Protein AF-A0A3C0N335-F1 (afdb_monomer)

Structure (mmCIF, N/CA/C/O backbone):
data_AF-A0A3C0N335-F1
#
_entry.id   AF-A0A3C0N335-F1
#
loop_
_atom_site.group_PDB
_atom_site.id
_atom_site.type_symbol
_atom_site.label_atom_id
_atom_site.label_alt_id
_atom_site.label_comp_id
_atom_site.label_asym_id
_atom_site.label_entity_id
_atom_site.label_seq_id
_atom_site.pdbx_PDB_ins_code
_atom_site.Cartn_x
_atom_site.Cartn_y
_atom_site.Cartn_z
_atom_site.occupancy
_atom_site.B_iso_or_equiv
_atom_site.auth_seq_id
_atom_site.auth_comp_id
_atom_site.auth_asym_id
_atom_site.auth_atom_id
_atom_site.pdbx_PDB_model_num
ATOM 1 N N . MET A 1 1 ? -21.488 -41.820 10.022 1.00 36.25 1 MET A N 1
ATOM 2 C CA . MET A 1 1 ? -20.877 -40.493 10.242 1.00 36.25 1 MET A CA 1
ATOM 3 C C . MET A 1 1 ? -19.827 -40.298 9.162 1.00 36.25 1 MET A C 1
ATOM 5 O O . MET A 1 1 ? -18.780 -40.910 9.272 1.00 36.25 1 MET A O 1
ATOM 9 N N . ASN A 1 2 ? -20.121 -39.531 8.110 1.00 31.97 2 ASN A N 1
ATOM 10 C CA . ASN A 1 2 ? -19.126 -39.145 7.105 1.00 31.97 2 ASN A CA 1
ATOM 11 C C . ASN A 1 2 ? -19.059 -37.621 7.088 1.00 31.97 2 ASN A C 1
ATOM 13 O O . ASN A 1 2 ? -20.049 -36.954 6.793 1.00 31.97 2 ASN A O 1
ATOM 17 N N . VAL A 1 3 ? -17.904 -37.089 7.476 1.00 36.75 3 VAL A N 1
ATOM 18 C CA . VAL A 1 3 ? -17.605 -35.660 7.444 1.00 36.75 3 VAL A CA 1
ATOM 19 C C . VAL A 1 3 ? -17.159 -35.337 6.022 1.00 36.75 3 VAL A C 1
ATOM 21 O O . VAL A 1 3 ? -16.054 -35.685 5.619 1.00 36.75 3 VAL A O 1
ATOM 24 N N . ASN A 1 4 ? -18.045 -34.710 5.249 1.00 31.00 4 ASN A N 1
ATOM 25 C CA . ASN A 1 4 ? -17.698 -34.101 3.970 1.00 31.00 4 ASN A CA 1
ATOM 26 C C . ASN A 1 4 ? -16.979 -32.779 4.249 1.00 31.00 4 ASN A C 1
ATOM 28 O O . ASN A 1 4 ? -17.612 -31.747 4.482 1.00 31.00 4 ASN A O 1
ATOM 32 N N . THR A 1 5 ? -15.651 -32.805 4.234 1.00 37.91 5 THR A N 1
ATOM 33 C CA . THR A 1 5 ? -14.826 -31.596 4.269 1.00 37.91 5 THR A CA 1
ATOM 34 C C . THR A 1 5 ? -14.758 -31.024 2.857 1.00 37.91 5 THR A C 1
ATOM 36 O O . THR A 1 5 ? -13.848 -31.314 2.086 1.00 37.91 5 THR A O 1
ATOM 39 N N . ASN A 1 6 ? -15.761 -30.227 2.497 1.00 35.78 6 ASN A N 1
ATOM 40 C CA . ASN A 1 6 ? -15.754 -29.450 1.263 1.00 35.78 6 ASN A CA 1
ATOM 41 C C . ASN A 1 6 ? -14.862 -28.217 1.484 1.00 35.78 6 ASN A C 1
ATOM 43 O O . ASN A 1 6 ? -15.330 -27.142 1.857 1.00 35.78 6 ASN A O 1
ATOM 47 N N . ILE A 1 7 ? -13.547 -28.393 1.338 1.00 39.66 7 ILE A N 1
ATOM 48 C CA . ILE A 1 7 ? -12.616 -27.270 1.212 1.00 39.66 7 ILE A CA 1
ATOM 49 C C . ILE A 1 7 ? -12.730 -26.812 -0.237 1.00 39.66 7 ILE A C 1
ATOM 51 O O . ILE A 1 7 ? -12.037 -27.310 -1.121 1.00 39.66 7 ILE A O 1
ATOM 55 N N . SER A 1 8 ? -13.663 -25.892 -0.487 1.00 37.81 8 SER A N 1
ATOM 56 C CA . SER A 1 8 ? -13.720 -25.141 -1.735 1.00 37.81 8 SER A CA 1
ATOM 57 C C . SER A 1 8 ? -12.446 -24.309 -1.836 1.00 37.81 8 SER A C 1
ATOM 59 O O . SER A 1 8 ? -12.316 -23.236 -1.248 1.00 37.81 8 SER A O 1
ATOM 61 N N . LYS A 1 9 ? -11.483 -24.893 -2.543 1.00 38.75 9 LYS A N 1
ATOM 62 C CA . LYS A 1 9 ? -10.274 -24.286 -3.070 1.00 38.75 9 LYS A CA 1
ATOM 63 C C . LYS A 1 9 ? -10.722 -23.081 -3.906 1.00 38.75 9 LYS A C 1
ATOM 65 O O . LYS A 1 9 ? -11.266 -23.243 -4.992 1.00 38.75 9 LYS A O 1
ATOM 70 N N . LEU A 1 10 ? -10.588 -21.880 -3.348 1.00 36.34 10 LEU A N 1
ATOM 71 C CA . LEU A 1 10 ? -10.537 -20.655 -4.140 1.00 36.34 10 LEU A CA 1
ATOM 72 C C . LEU A 1 10 ? -9.216 -20.726 -4.906 1.00 36.34 10 LEU A C 1
ATOM 74 O O . LEU A 1 10 ? -8.181 -20.280 -4.420 1.00 36.34 10 LEU A O 1
ATOM 78 N N . GLU A 1 11 ? -9.243 -21.398 -6.052 1.00 35.31 11 GLU A N 1
ATOM 79 C CA . GLU A 1 11 ? -8.240 -21.198 -7.086 1.00 35.31 11 GLU A CA 1
ATOM 80 C C . GLU A 1 11 ? -8.472 -19.774 -7.586 1.00 35.31 11 GLU A C 1
ATOM 82 O O . GLU A 1 11 ? -9.472 -19.477 -8.237 1.00 35.31 11 GLU A O 1
ATOM 87 N N . ALA A 1 12 ? -7.611 -18.859 -7.140 1.00 39.78 12 ALA A N 1
ATOM 88 C CA . ALA A 1 12 ? -7.442 -17.594 -7.820 1.00 39.78 12 ALA A CA 1
ATOM 89 C C . ALA A 1 12 ? -7.058 -17.950 -9.257 1.00 39.78 12 ALA A C 1
ATOM 91 O O . ALA A 1 12 ? -6.056 -18.628 -9.479 1.00 39.78 12 ALA A O 1
ATOM 92 N N . GLU A 1 13 ? -7.904 -17.578 -10.213 1.00 35.47 13 GLU A N 1
ATOM 93 C CA . GLU A 1 13 ? -7.515 -17.537 -11.613 1.00 35.47 13 GLU A CA 1
ATOM 94 C C . GLU A 1 13 ? -6.377 -16.515 -11.716 1.00 35.47 13 GLU A C 1
ATOM 96 O O . GLU A 1 13 ? -6.612 -15.311 -11.824 1.00 35.47 13 GLU A O 1
ATOM 101 N N . ASP A 1 14 ? -5.137 -16.997 -11.603 1.00 40.56 14 ASP A N 1
ATOM 102 C CA . ASP A 1 14 ? -3.943 -16.271 -12.017 1.00 40.56 14 ASP A CA 1
ATOM 103 C C . ASP A 1 14 ? -4.055 -16.101 -13.535 1.00 40.56 14 ASP A C 1
ATOM 105 O O . ASP A 1 14 ? -3.610 -16.939 -14.324 1.00 40.56 14 ASP A O 1
ATOM 109 N N . GLN A 1 15 ? -4.736 -15.034 -13.959 1.00 39.12 15 GLN A N 1
ATOM 110 C CA . GLN A 1 15 ? -4.586 -14.538 -15.319 1.00 39.12 15 GLN A CA 1
ATOM 111 C C . GLN A 1 15 ? -3.090 -14.300 -15.559 1.00 39.12 15 GLN A C 1
ATOM 113 O O . GLN A 1 15 ? -2.413 -13.814 -14.649 1.00 39.12 15 GLN A O 1
ATOM 118 N N . PRO A 1 16 ? -2.552 -14.644 -16.742 1.00 38.50 16 PRO A N 1
ATOM 119 C CA . PRO A 1 16 ? -1.157 -14.369 -17.038 1.00 38.50 16 PRO A CA 1
ATOM 120 C C . PRO A 1 16 ? -0.957 -12.852 -16.993 1.00 38.50 16 PRO A C 1
ATOM 122 O O . PRO A 1 16 ? -1.422 -12.138 -17.878 1.00 38.50 16 PRO A O 1
ATOM 125 N N . GLU A 1 17 ? -0.319 -12.358 -15.930 1.00 54.19 17 GLU A N 1
ATOM 126 C CA . GLU A 1 17 ? 0.145 -10.977 -15.862 1.00 54.19 17 GLU A CA 1
ATOM 127 C C . GLU A 1 17 ? 1.086 -10.773 -17.053 1.00 54.19 17 GLU A C 1
ATOM 129 O O . GLU A 1 17 ? 2.103 -11.462 -17.167 1.00 54.19 17 GLU A O 1
ATOM 134 N N . GLU A 1 18 ? 0.737 -9.866 -17.967 1.00 53.91 18 GLU A N 1
ATOM 135 C CA . GLU A 1 18 ? 1.685 -9.371 -18.959 1.00 53.91 18 GLU A CA 1
ATOM 136 C C . GLU A 1 18 ? 2.862 -8.772 -18.183 1.00 53.91 18 GLU A C 1
ATOM 138 O O . GLU A 1 18 ? 2.765 -7.719 -17.546 1.00 53.91 18 GLU A O 1
ATOM 143 N N . LEU A 1 19 ? 3.961 -9.525 -18.136 1.00 63.34 19 LEU A N 1
ATOM 144 C CA . LEU A 1 19 ? 5.171 -9.130 -17.440 1.00 63.34 19 LEU A CA 1
ATOM 145 C C . LEU A 1 19 ? 5.754 -7.936 -18.188 1.00 63.34 19 LEU A C 1
ATOM 147 O O . LEU A 1 19 ? 6.251 -8.090 -19.301 1.00 63.34 19 LEU A O 1
ATOM 151 N N . MET A 1 20 ? 5.700 -6.755 -17.575 1.00 73.06 20 MET A N 1
ATOM 152 C CA . MET A 1 20 ? 6.416 -5.599 -18.104 1.00 73.06 20 MET A CA 1
ATOM 153 C C . MET A 1 20 ? 7.896 -5.932 -18.278 1.00 73.06 20 MET A C 1
ATOM 155 O O . MET A 1 20 ? 8.562 -6.379 -17.337 1.00 73.06 20 MET A O 1
ATOM 159 N N . ASP A 1 21 ? 8.406 -5.675 -19.479 1.00 80.00 21 ASP A N 1
ATOM 160 C CA . ASP A 1 21 ? 9.818 -5.827 -19.787 1.00 80.00 21 ASP A CA 1
ATOM 161 C C . ASP A 1 21 ? 10.596 -4.594 -19.315 1.00 80.00 21 ASP A C 1
ATOM 163 O O . ASP A 1 21 ? 10.807 -3.622 -20.038 1.00 80.00 21 ASP A O 1
ATOM 167 N N . TRP A 1 22 ? 11.051 -4.638 -18.063 1.00 80.94 22 TRP A N 1
ATOM 168 C CA . TRP A 1 22 ? 11.845 -3.568 -17.456 1.00 80.94 22 TRP A CA 1
ATOM 169 C C . TRP A 1 22 ? 13.164 -3.291 -18.188 1.00 80.94 22 TRP A C 1
ATOM 171 O O . TRP A 1 22 ? 13.755 -2.234 -17.959 1.00 80.94 22 TRP A O 1
ATOM 181 N N . SER A 1 23 ? 13.638 -4.200 -19.054 1.00 79.56 23 SER A N 1
ATOM 182 C CA . SER A 1 23 ? 14.880 -4.014 -19.813 1.00 79.56 23 SER A CA 1
ATOM 183 C C . SER A 1 23 ? 14.809 -2.845 -20.803 1.00 79.56 23 SER A C 1
ATOM 185 O O . SER A 1 23 ? 15.845 -2.255 -21.119 1.00 79.56 23 SER A O 1
ATOM 187 N N . GLU A 1 24 ? 13.603 -2.420 -21.196 1.00 78.62 24 GLU A N 1
ATOM 188 C CA . GLU A 1 24 ? 13.379 -1.227 -22.023 1.00 78.62 24 GLU A CA 1
ATOM 189 C C . GLU A 1 24 ? 13.884 0.069 -21.366 1.00 78.62 24 GLU A C 1
ATOM 191 O O . GLU A 1 24 ? 14.232 1.020 -22.064 1.00 78.62 24 GLU A O 1
ATOM 196 N N . LEU A 1 25 ? 14.009 0.098 -20.032 1.00 77.31 25 LEU A N 1
ATOM 197 C CA . LEU A 1 25 ? 14.587 1.223 -19.282 1.00 77.31 25 LEU A CA 1
ATOM 198 C C . LEU A 1 25 ? 16.130 1.264 -19.342 1.00 77.31 25 LEU A C 1
ATOM 200 O O . LEU A 1 25 ? 16.763 2.086 -18.673 1.00 77.31 25 LEU A O 1
ATOM 204 N N . GLY A 1 26 ? 16.756 0.376 -20.119 1.00 78.06 26 GLY A N 1
ATOM 205 C CA . GLY A 1 26 ? 18.192 0.363 -20.376 1.00 78.06 26 GLY A CA 1
ATOM 206 C C . GLY A 1 26 ? 19.025 0.040 -19.135 1.00 78.06 26 GLY A C 1
ATOM 207 O O . GLY A 1 26 ? 18.698 -0.848 -18.346 1.00 78.06 26 GLY A O 1
ATOM 208 N N . GLU A 1 27 ? 20.128 0.765 -18.946 1.00 79.12 27 GLU A N 1
ATOM 209 C CA . GLU A 1 27 ? 21.093 0.537 -17.858 1.00 79.12 27 GLU A CA 1
ATOM 210 C C . GLU A 1 27 ? 20.518 0.736 -16.442 1.00 79.12 27 GLU A C 1
ATOM 212 O O . GLU A 1 27 ? 21.091 0.258 -15.460 1.00 79.12 27 GLU A O 1
ATOM 217 N N . HIS A 1 28 ? 19.363 1.396 -16.319 1.00 78.12 28 HIS A N 1
ATOM 218 C CA . HIS A 1 28 ? 18.700 1.659 -15.040 1.00 78.12 28 HIS A CA 1
ATOM 219 C C . HIS A 1 28 ? 17.647 0.608 -14.656 1.00 78.12 28 HIS A C 1
ATOM 221 O O . HIS A 1 28 ? 17.191 0.590 -13.508 1.00 78.12 28 HIS A O 1
ATOM 227 N N . SER A 1 29 ? 17.308 -0.301 -15.577 1.00 83.00 29 SER A N 1
ATOM 228 C CA . SER A 1 29 ? 16.321 -1.378 -15.397 1.00 83.00 29 SER A CA 1
ATOM 229 C C . SER A 1 29 ? 16.527 -2.169 -14.103 1.00 83.00 29 SER A C 1
ATOM 231 O O . SER A 1 29 ? 15.596 -2.341 -13.320 1.00 83.00 29 SER A O 1
ATOM 233 N N . TYR A 1 30 ? 17.771 -2.555 -13.808 1.00 85.88 30 TYR A N 1
ATOM 234 C CA . TYR A 1 30 ? 18.115 -3.330 -12.615 1.00 85.88 30 TYR A CA 1
ATOM 235 C C . TYR A 1 30 ? 17.767 -2.615 -11.299 1.00 85.88 30 TYR A C 1
ATOM 237 O O . TYR A 1 30 ? 17.319 -3.244 -10.337 1.00 85.88 30 TYR A O 1
ATOM 245 N N . GLN A 1 31 ? 17.972 -1.294 -11.225 1.00 87.19 31 GLN A N 1
ATOM 246 C CA . GLN A 1 31 ? 17.670 -0.533 -10.009 1.00 87.19 31 GLN A CA 1
ATOM 247 C C . GLN A 1 31 ? 16.161 -0.415 -9.792 1.00 87.19 31 GLN A C 1
ATOM 249 O O . GLN A 1 31 ? 15.697 -0.589 -8.663 1.00 87.19 31 GLN A O 1
ATOM 254 N N . ILE A 1 32 ? 15.408 -0.180 -10.869 1.00 88.56 32 ILE A N 1
ATOM 255 C CA . ILE A 1 32 ? 13.945 -0.130 -10.845 1.00 88.56 32 ILE A CA 1
ATOM 256 C C . ILE A 1 32 ? 13.379 -1.495 -10.457 1.00 88.56 32 ILE A C 1
ATOM 258 O O . ILE A 1 32 ? 12.628 -1.585 -9.488 1.00 88.56 32 ILE A O 1
ATOM 262 N N . GLU A 1 33 ? 13.818 -2.573 -11.106 1.00 88.56 33 GLU A N 1
ATOM 263 C CA . GLU A 1 33 ? 13.360 -3.933 -10.811 1.00 88.56 33 GLU A CA 1
ATOM 264 C C . GLU A 1 33 ? 13.637 -4.322 -9.349 1.00 88.56 33 GLU A C 1
ATOM 266 O O . GLU A 1 33 ? 12.792 -4.913 -8.672 1.00 88.56 33 GLU A O 1
ATOM 271 N N . ARG A 1 34 ? 14.800 -3.937 -8.807 1.00 89.62 34 ARG A N 1
ATOM 272 C CA . ARG A 1 34 ? 15.118 -4.160 -7.391 1.00 89.62 34 ARG A CA 1
ATOM 273 C C . ARG A 1 34 ? 14.147 -3.431 -6.462 1.00 89.62 34 ARG A C 1
ATOM 275 O O . ARG A 1 34 ? 13.761 -3.999 -5.445 1.00 89.62 34 ARG A O 1
ATOM 282 N N . ARG A 1 35 ? 13.757 -2.195 -6.780 1.00 90.69 35 ARG A N 1
ATOM 283 C CA . ARG A 1 35 ? 12.790 -1.430 -5.975 1.00 90.69 35 ARG A CA 1
ATOM 284 C C . ARG A 1 35 ? 11.369 -1.969 -6.120 1.00 90.69 35 ARG A C 1
ATOM 286 O O . ARG A 1 35 ? 10.661 -2.045 -5.125 1.00 90.69 35 ARG A O 1
ATOM 293 N N . ILE A 1 36 ? 10.989 -2.439 -7.304 1.00 90.19 36 ILE A N 1
ATOM 294 C CA . ILE A 1 36 ? 9.732 -3.163 -7.526 1.00 90.19 36 ILE A CA 1
ATOM 295 C C . ILE A 1 36 ? 9.663 -4.421 -6.646 1.00 90.19 36 ILE A C 1
ATOM 297 O O . ILE A 1 36 ? 8.659 -4.645 -5.979 1.00 90.19 36 ILE A O 1
ATOM 301 N N . LYS A 1 37 ? 10.755 -5.189 -6.527 1.00 90.69 37 LYS A N 1
ATOM 302 C CA . LYS A 1 37 ? 10.826 -6.342 -5.602 1.00 90.69 37 LYS A CA 1
ATOM 303 C C . LYS A 1 37 ? 10.672 -5.953 -4.123 1.00 90.69 37 LYS A C 1
ATOM 305 O O . LYS A 1 37 ? 10.224 -6.766 -3.315 1.00 90.69 37 LYS A O 1
ATOM 310 N N . LEU A 1 38 ? 11.023 -4.722 -3.739 1.00 92.62 38 LEU A N 1
ATOM 311 C CA . LEU A 1 38 ? 10.740 -4.225 -2.387 1.00 92.62 38 LEU A CA 1
ATOM 312 C C . LEU A 1 38 ? 9.240 -3.972 -2.185 1.00 92.62 38 LEU A C 1
ATOM 314 O O . LEU A 1 38 ? 8.739 -4.238 -1.096 1.00 92.62 38 LEU A O 1
ATOM 318 N N . LEU A 1 39 ? 8.511 -3.540 -3.221 1.00 93.06 39 LEU A N 1
ATOM 319 C CA . LEU A 1 39 ? 7.050 -3.414 -3.161 1.00 93.06 39 LEU A CA 1
ATOM 320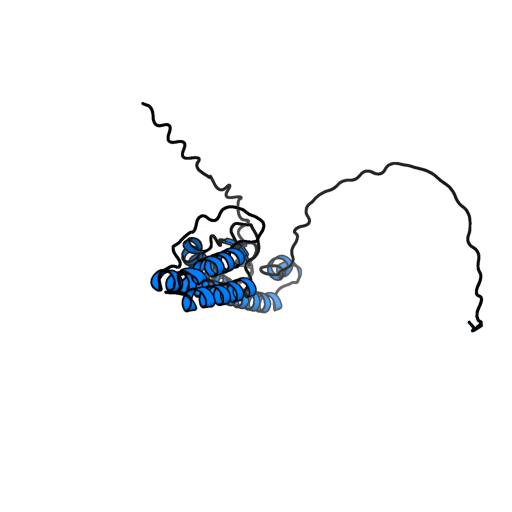 C C . LEU A 1 39 ? 6.372 -4.777 -2.955 1.00 93.06 39 LEU A C 1
ATOM 322 O O . LEU A 1 39 ? 5.447 -4.857 -2.151 1.00 93.06 39 LEU A O 1
ATOM 326 N N . ASP A 1 40 ? 6.890 -5.854 -3.560 1.00 90.12 40 ASP A N 1
ATOM 327 C CA . ASP A 1 40 ? 6.415 -7.227 -3.297 1.00 90.12 40 ASP A CA 1
ATOM 328 C C . ASP A 1 40 ? 6.593 -7.620 -1.826 1.00 90.12 40 ASP A C 1
ATOM 330 O O . ASP A 1 40 ? 5.743 -8.271 -1.220 1.00 90.12 40 ASP A O 1
ATOM 334 N N . THR A 1 41 ? 7.717 -7.216 -1.231 1.00 91.62 41 THR A N 1
ATOM 335 C CA . THR A 1 41 ? 8.001 -7.496 0.182 1.00 91.62 41 THR A CA 1
ATOM 336 C C . THR A 1 41 ? 7.019 -6.748 1.084 1.00 91.62 41 THR A C 1
ATOM 338 O O . THR A 1 41 ? 6.443 -7.342 1.993 1.00 91.62 41 THR A O 1
ATOM 341 N N . ILE A 1 42 ? 6.763 -5.469 0.790 1.00 91.56 42 ILE A N 1
ATOM 342 C CA . ILE A 1 42 ? 5.777 -4.651 1.510 1.00 91.56 42 ILE A CA 1
ATOM 343 C C . ILE A 1 42 ? 4.373 -5.240 1.370 1.00 91.56 42 ILE A C 1
ATOM 345 O O . ILE A 1 42 ? 3.623 -5.299 2.347 1.00 91.56 42 ILE A O 1
ATOM 349 N N . GLU A 1 43 ? 4.012 -5.720 0.182 1.00 90.38 43 GLU A N 1
ATOM 350 C CA . GLU A 1 43 ? 2.753 -6.422 -0.024 1.00 90.38 43 GLU A CA 1
ATOM 351 C C . GLU A 1 43 ? 2.649 -7.642 0.899 1.00 90.38 43 GLU A C 1
ATOM 353 O O . GLU A 1 43 ? 1.681 -7.761 1.646 1.00 90.38 43 GLU A O 1
ATOM 358 N N . LEU A 1 44 ? 3.650 -8.525 0.907 1.00 88.38 44 LEU A N 1
ATOM 359 C CA . LEU A 1 44 ? 3.645 -9.723 1.752 1.00 88.38 44 LEU A CA 1
ATOM 360 C C . LEU A 1 44 ? 3.515 -9.389 3.247 1.00 88.38 44 LEU A C 1
ATOM 362 O O . LEU A 1 44 ? 2.763 -10.059 3.958 1.00 88.38 44 LEU A O 1
ATOM 366 N N . GLU A 1 45 ? 4.203 -8.346 3.716 1.00 86.38 45 GLU A N 1
ATOM 367 C CA . GLU A 1 45 ? 4.152 -7.897 5.114 1.00 86.38 45 GLU A CA 1
ATOM 368 C C . GLU A 1 45 ? 2.786 -7.306 5.503 1.00 86.38 45 GLU A C 1
ATOM 370 O O . GLU A 1 45 ? 2.328 -7.481 6.635 1.00 86.38 45 GLU A O 1
ATOM 375 N N . THR A 1 46 ? 2.107 -6.634 4.571 1.00 85.12 46 THR A N 1
ATOM 376 C CA . THR A 1 46 ? 0.838 -5.928 4.829 1.00 85.12 46 THR A CA 1
ATOM 377 C C . THR A 1 46 ? -0.405 -6.757 4.492 1.00 85.12 46 THR A C 1
ATOM 379 O O . THR A 1 46 ? -1.486 -6.507 5.039 1.00 85.12 46 THR A O 1
ATOM 382 N N . ARG A 1 47 ? -0.275 -7.798 3.658 1.00 82.31 47 ARG A N 1
ATOM 383 C CA . ARG A 1 47 ? -1.384 -8.642 3.176 1.00 82.31 47 ARG A CA 1
ATOM 384 C C . ARG A 1 47 ? -2.187 -9.277 4.310 1.00 82.31 47 ARG A C 1
ATOM 386 O O . ARG A 1 47 ? -3.410 -9.368 4.212 1.00 82.31 47 ARG A O 1
ATOM 393 N N . ALA A 1 48 ? -1.520 -9.682 5.392 1.00 78.06 48 ALA A N 1
ATOM 394 C CA . ALA A 1 48 ? -2.164 -10.288 6.559 1.00 78.06 48 ALA A CA 1
ATOM 395 C C . ALA A 1 48 ? -3.129 -9.339 7.297 1.00 78.06 48 ALA A C 1
ATOM 397 O O . ALA A 1 48 ? -4.010 -9.814 8.013 1.00 78.06 48 ALA A O 1
ATOM 398 N N . TYR A 1 49 ? -2.972 -8.026 7.113 1.00 80.94 49 TYR A N 1
ATOM 399 C CA . TYR A 1 49 ? -3.751 -6.994 7.795 1.00 80.94 49 TYR A CA 1
ATOM 400 C C . TYR A 1 49 ? -4.854 -6.431 6.894 1.00 80.94 49 TYR A C 1
ATOM 402 O O . TYR A 1 49 ? -6.007 -6.343 7.310 1.00 80.94 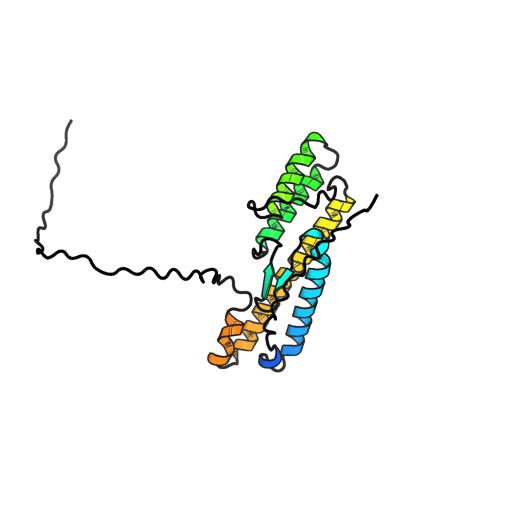49 TYR A O 1
ATOM 410 N N . PHE A 1 50 ? -4.528 -6.118 5.635 1.00 80.00 50 PHE A N 1
ATOM 411 C CA . PHE A 1 50 ? -5.418 -5.327 4.773 1.00 80.00 50 PHE A CA 1
ATOM 412 C C . PHE A 1 50 ? -5.891 -6.036 3.502 1.00 80.00 50 PHE A C 1
ATOM 414 O O . PHE A 1 50 ? -6.711 -5.480 2.778 1.00 80.00 50 PHE A O 1
ATOM 421 N N . GLN A 1 51 ? -5.398 -7.250 3.212 1.00 82.25 51 GLN A N 1
ATOM 422 C CA . GLN A 1 51 ? -5.662 -7.944 1.939 1.00 82.25 51 GLN A CA 1
ATOM 423 C C . GLN A 1 51 ? -5.336 -7.067 0.714 1.00 82.25 51 GLN A C 1
ATOM 425 O O . GLN A 1 51 ? -6.080 -7.042 -0.266 1.00 82.25 51 GLN A O 1
ATOM 430 N N . ILE A 1 52 ? -4.237 -6.316 0.801 1.00 84.38 52 ILE A N 1
ATOM 431 C CA . ILE A 1 52 ? -3.734 -5.466 -0.277 1.00 84.38 52 ILE A CA 1
ATOM 432 C C . ILE A 1 52 ? -2.782 -6.278 -1.157 1.00 84.38 52 ILE A C 1
ATOM 434 O O . ILE A 1 52 ? -2.004 -7.085 -0.644 1.00 84.38 52 ILE A O 1
ATOM 438 N N . ARG A 1 53 ? -2.857 -6.050 -2.472 1.00 89.69 53 ARG A N 1
ATOM 439 C CA . ARG A 1 53 ? -1.977 -6.617 -3.498 1.00 89.69 53 ARG A CA 1
ATOM 440 C C . ARG A 1 53 ? -1.266 -5.503 -4.260 1.00 89.69 53 ARG A C 1
ATOM 442 O O . ARG A 1 53 ? -1.906 -4.505 -4.584 1.00 89.69 53 ARG A O 1
ATOM 449 N N . PHE A 1 54 ? 0.011 -5.668 -4.586 1.00 91.69 54 PHE A N 1
ATOM 450 C CA . PHE A 1 54 ? 0.696 -4.811 -5.542 1.00 91.69 54 PHE A CA 1
ATOM 451 C C . PHE A 1 54 ? 0.522 -5.382 -6.952 1.00 91.69 54 PHE A C 1
ATOM 453 O O . PHE A 1 54 ? 0.868 -6.526 -7.219 1.00 91.69 54 PHE A O 1
ATOM 460 N N . ASP A 1 55 ? -0.047 -4.596 -7.861 1.00 90.12 55 ASP A N 1
ATOM 461 C CA . ASP A 1 55 ? -0.153 -4.957 -9.272 1.00 90.12 55 ASP A CA 1
ATOM 462 C C . ASP A 1 55 ? 1.019 -4.331 -10.031 1.00 90.12 55 ASP A C 1
ATOM 464 O O . ASP A 1 55 ? 1.073 -3.113 -10.240 1.00 90.12 55 ASP A O 1
ATOM 468 N N . LYS A 1 56 ? 1.975 -5.177 -10.423 1.00 87.69 56 LYS A N 1
ATOM 469 C CA . LYS A 1 56 ? 3.201 -4.755 -11.108 1.00 87.69 56 LYS A CA 1
ATOM 470 C C . LYS A 1 56 ? 2.916 -4.136 -12.461 1.00 87.69 56 LYS A C 1
ATOM 472 O O . LYS A 1 56 ? 3.559 -3.148 -12.794 1.00 87.69 56 LYS A O 1
ATOM 477 N N . SER A 1 57 ? 1.963 -4.691 -13.208 1.00 83.25 57 SER A N 1
ATOM 478 C CA . SER A 1 57 ? 1.608 -4.220 -14.550 1.00 83.25 57 SER A CA 1
ATOM 479 C C . SER A 1 57 ? 1.004 -2.816 -14.512 1.00 83.25 57 SER A C 1
ATOM 481 O O . SER A 1 57 ? 1.293 -1.988 -15.368 1.00 83.25 57 SER A O 1
ATOM 483 N N . LYS A 1 58 ? 0.234 -2.511 -13.460 1.00 86.75 58 LYS A N 1
ATOM 484 C CA . LYS A 1 58 ? -0.424 -1.209 -13.279 1.00 86.75 58 LYS A CA 1
ATOM 485 C C . LYS A 1 58 ? 0.392 -0.213 -12.469 1.00 86.75 58 LYS A C 1
ATOM 487 O O . LYS A 1 58 ? 0.101 0.978 -12.508 1.00 86.75 58 LYS A O 1
ATOM 492 N N . GLY A 1 59 ? 1.361 -0.683 -11.686 1.00 89.44 59 GLY A N 1
ATOM 493 C CA . GLY A 1 59 ? 2.136 0.170 -10.791 1.00 89.44 59 GLY A CA 1
ATOM 494 C C . GLY A 1 59 ? 1.286 0.754 -9.680 1.00 89.44 59 GLY A C 1
ATOM 495 O O . GLY A 1 59 ? 1.349 1.951 -9.409 1.00 89.44 59 GLY A O 1
ATOM 496 N N . ALA A 1 60 ? 0.436 -0.064 -9.067 1.00 91.19 60 ALA A N 1
ATOM 497 C CA . ALA A 1 60 ? -0.471 0.395 -8.028 1.00 91.19 60 ALA A CA 1
ATOM 498 C C . ALA A 1 60 ? -0.796 -0.714 -7.028 1.00 91.19 60 ALA A C 1
ATOM 500 O O . ALA A 1 60 ? -0.812 -1.898 -7.356 1.00 91.19 60 ALA A O 1
ATOM 501 N N . PHE A 1 61 ? -1.084 -0.309 -5.794 1.00 91.12 61 PHE A N 1
ATOM 502 C CA . PHE A 1 61 ? -1.644 -1.196 -4.784 1.00 91.12 61 PHE A CA 1
ATOM 503 C C . PHE A 1 61 ? -3.165 -1.222 -4.904 1.00 91.12 61 PHE A C 1
ATOM 505 O O . PHE A 1 61 ? -3.789 -0.176 -5.084 1.00 91.12 61 PHE A O 1
ATOM 512 N N . PHE A 1 62 ? -3.757 -2.400 -4.751 1.00 88.25 62 PHE A N 1
ATOM 513 C CA . PHE A 1 62 ? -5.197 -2.618 -4.788 1.00 88.25 62 PHE A CA 1
ATOM 514 C C . PHE A 1 62 ? -5.656 -3.356 -3.537 1.00 88.25 62 PHE A C 1
ATOM 516 O O . PHE A 1 62 ? -4.973 -4.257 -3.054 1.00 88.25 62 PHE A O 1
ATOM 523 N N . ASN A 1 63 ? -6.813 -2.977 -3.006 1.00 84.44 63 ASN A N 1
ATOM 524 C CA . ASN A 1 63 ? -7.454 -3.702 -1.914 1.00 84.44 63 ASN A CA 1
ATOM 525 C C . ASN A 1 63 ? -8.206 -4.943 -2.446 1.00 84.44 63 ASN A C 1
ATOM 527 O O . ASN A 1 63 ? -8.339 -5.157 -3.652 1.00 84.44 63 ASN A O 1
ATOM 531 N N . SER A 1 64 ? -8.774 -5.743 -1.543 1.00 77.94 64 SER A N 1
ATOM 532 C CA . SER A 1 64 ? -9.569 -6.931 -1.896 1.00 77.94 64 SER A CA 1
ATOM 533 C C . SER A 1 64 ? -10.858 -6.639 -2.676 1.00 77.94 64 SER A C 1
ATOM 535 O O . SER A 1 64 ? -11.458 -7.553 -3.244 1.00 77.94 64 SER A O 1
ATOM 537 N N . SER A 1 65 ? -11.303 -5.381 -2.702 1.00 75.81 65 SER A N 1
ATOM 538 C CA . SER A 1 65 ? -12.451 -4.930 -3.496 1.00 75.81 65 SER A CA 1
ATOM 539 C C . SER A 1 65 ? -12.061 -4.523 -4.919 1.00 75.81 65 SER A C 1
ATOM 541 O O . SER A 1 65 ? -12.949 -4.292 -5.735 1.00 75.81 65 SER A O 1
ATOM 543 N N . GLY A 1 66 ? -10.762 -4.503 -5.232 1.00 78.19 66 GLY A N 1
ATOM 544 C CA . GLY A 1 66 ? -10.232 -4.062 -6.518 1.00 78.19 66 GLY A CA 1
ATOM 545 C C . GLY A 1 66 ? -10.045 -2.549 -6.617 1.00 78.19 66 GLY A C 1
ATOM 546 O O . GLY A 1 66 ? -9.718 -2.065 -7.696 1.00 78.19 66 GLY A O 1
ATOM 547 N N . ASP A 1 67 ? -10.219 -1.801 -5.523 1.00 83.62 67 ASP A N 1
ATOM 548 C CA . ASP A 1 67 ? -9.984 -0.358 -5.524 1.00 83.62 67 ASP A CA 1
ATOM 549 C C . ASP A 1 67 ? -8.514 -0.052 -5.293 1.00 83.62 67 ASP A C 1
ATOM 551 O O . ASP A 1 67 ? -7.833 -0.703 -4.490 1.00 83.62 67 ASP A O 1
ATOM 555 N N . ARG A 1 68 ? -8.047 1.005 -5.951 1.00 86.56 68 ARG A N 1
ATOM 556 C CA . ARG A 1 68 ? -6.699 1.515 -5.765 1.00 86.56 68 ARG A CA 1
ATOM 557 C C . ARG A 1 68 ? -6.509 2.066 -4.354 1.00 86.56 68 ARG A C 1
ATOM 559 O O . ARG A 1 68 ? -7.283 2.885 -3.861 1.00 86.56 68 ARG A O 1
ATOM 566 N N . VAL A 1 69 ? -5.414 1.662 -3.728 1.00 88.31 69 VAL A N 1
ATOM 567 C CA . VAL A 1 69 ? -4.968 2.166 -2.433 1.00 88.31 69 VAL A CA 1
ATOM 568 C C . VAL A 1 69 ? -4.139 3.428 -2.655 1.00 88.31 69 VAL A C 1
ATOM 570 O O . VAL A 1 69 ? -3.174 3.431 -3.418 1.00 88.31 69 VAL A O 1
ATOM 573 N N . SER A 1 70 ? -4.520 4.509 -1.978 1.00 90.12 70 SER A N 1
ATOM 574 C CA . SER A 1 70 ? -3.857 5.813 -2.058 1.00 90.12 70 SER A CA 1
ATOM 575 C C . SER A 1 70 ? -3.243 6.216 -0.719 1.00 90.12 70 SER A C 1
ATOM 577 O O . SER A 1 70 ? -3.588 5.676 0.331 1.00 90.12 70 SER A O 1
ATOM 579 N N . MET A 1 71 ? -2.378 7.233 -0.721 1.00 91.56 71 MET A N 1
ATOM 580 C CA . MET A 1 71 ? -1.852 7.781 0.536 1.00 91.56 71 MET A CA 1
ATOM 581 C C . MET A 1 71 ? -2.977 8.339 1.424 1.00 91.56 71 MET A C 1
ATOM 583 O O . MET A 1 71 ? -2.935 8.214 2.644 1.00 91.56 71 MET A O 1
ATOM 587 N N . LYS A 1 72 ? -4.042 8.878 0.815 1.00 89.88 72 LYS A N 1
ATOM 588 C CA . LYS A 1 72 ? -5.239 9.339 1.532 1.00 89.88 72 LYS A CA 1
ATOM 589 C C . LYS A 1 72 ? -5.917 8.206 2.308 1.00 89.88 72 LYS A C 1
ATOM 591 O O . LYS A 1 72 ? -6.318 8.424 3.447 1.00 89.88 72 LYS A O 1
ATOM 596 N N . PHE A 1 73 ? -6.010 7.011 1.719 1.00 88.00 73 PHE A N 1
ATOM 597 C CA . PHE A 1 73 ? -6.515 5.824 2.416 1.00 88.00 73 PHE A CA 1
ATOM 598 C C . PHE A 1 73 ? -5.688 5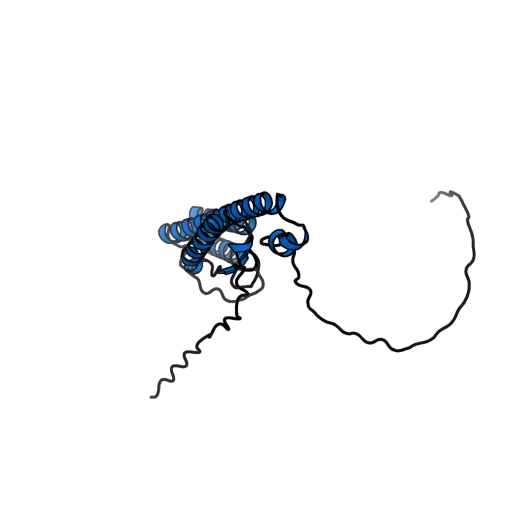.535 3.676 1.00 88.00 73 PHE A C 1
ATOM 600 O O . PHE A 1 73 ? -6.253 5.365 4.755 1.00 88.00 73 PHE A O 1
ATOM 607 N N . VAL A 1 74 ? -4.355 5.557 3.566 1.00 91.06 74 VAL A N 1
ATOM 608 C CA . VAL A 1 74 ? -3.466 5.279 4.704 1.00 91.06 74 VAL A CA 1
ATOM 609 C C . VAL A 1 74 ? -3.614 6.328 5.804 1.00 91.06 74 VAL A C 1
ATOM 611 O O . VAL A 1 74 ? -3.768 5.967 6.969 1.00 91.06 74 VAL A O 1
ATOM 614 N N . ILE A 1 75 ? -3.640 7.614 5.445 1.00 92.06 75 ILE A N 1
ATOM 615 C CA . ILE A 1 75 ? -3.810 8.724 6.396 1.00 92.06 75 ILE A CA 1
ATOM 616 C C . ILE A 1 75 ? -5.135 8.594 7.159 1.00 92.06 75 ILE A C 1
ATOM 618 O O . ILE A 1 75 ? -5.159 8.706 8.387 1.00 92.06 75 ILE A O 1
ATOM 622 N N . ASN A 1 76 ? -6.234 8.319 6.453 1.00 90.62 76 ASN A N 1
ATOM 623 C CA . ASN A 1 76 ? -7.544 8.139 7.075 1.00 90.62 76 ASN A CA 1
ATOM 624 C C . ASN A 1 76 ? -7.567 6.933 8.025 1.00 90.62 76 ASN A C 1
ATOM 626 O O . ASN A 1 76 ? -8.041 7.042 9.158 1.00 90.62 76 ASN A O 1
ATOM 630 N N . ALA A 1 77 ? -7.012 5.798 7.590 1.00 89.56 77 ALA A N 1
ATOM 631 C CA . ALA A 1 77 ? -6.923 4.594 8.406 1.00 89.56 77 ALA A CA 1
ATOM 632 C C . ALA A 1 77 ? -6.071 4.827 9.666 1.00 89.56 77 ALA A C 1
ATOM 634 O O . ALA A 1 77 ? -6.465 4.420 10.759 1.00 89.56 77 ALA A O 1
ATOM 635 N N . GLN A 1 78 ? -4.943 5.534 9.551 1.00 93.38 78 GLN A N 1
ATOM 636 C CA . GLN A 1 78 ? -4.101 5.904 10.692 1.00 93.38 78 GLN A CA 1
ATOM 637 C C . GLN A 1 78 ? -4.837 6.825 11.674 1.00 93.38 78 GLN A C 1
ATOM 639 O O . GLN A 1 78 ? -4.747 6.618 12.885 1.00 93.38 78 GLN A O 1
ATOM 644 N N . ALA A 1 79 ? -5.588 7.811 11.174 1.00 92.75 79 ALA A N 1
ATOM 645 C CA . ALA A 1 79 ? -6.383 8.705 12.011 1.00 92.75 79 ALA A CA 1
ATOM 646 C C . ALA A 1 79 ? -7.470 7.939 12.784 1.00 92.75 79 ALA A C 1
ATOM 648 O O . ALA A 1 79 ? -7.600 8.102 13.998 1.00 92.75 79 ALA A O 1
ATOM 649 N N . ALA A 1 80 ? -8.201 7.042 12.117 1.00 89.75 80 ALA A N 1
ATOM 650 C CA . ALA A 1 80 ? -9.205 6.209 12.772 1.00 89.75 80 ALA A CA 1
ATOM 651 C C . ALA A 1 80 ? -8.581 5.225 13.783 1.00 89.75 80 ALA A C 1
ATOM 653 O O . ALA A 1 80 ? -9.129 5.016 14.866 1.00 89.75 80 ALA A O 1
ATOM 654 N N . LEU A 1 81 ? -7.404 4.665 13.484 1.00 91.56 81 LEU A N 1
ATOM 655 C CA . LEU A 1 81 ? -6.682 3.786 14.408 1.00 91.56 81 LEU A CA 1
ATOM 656 C C . LEU A 1 81 ? -6.193 4.531 15.659 1.00 91.56 81 LEU A C 1
ATOM 658 O O . LEU A 1 81 ? -6.215 3.972 16.756 1.00 91.56 81 LEU A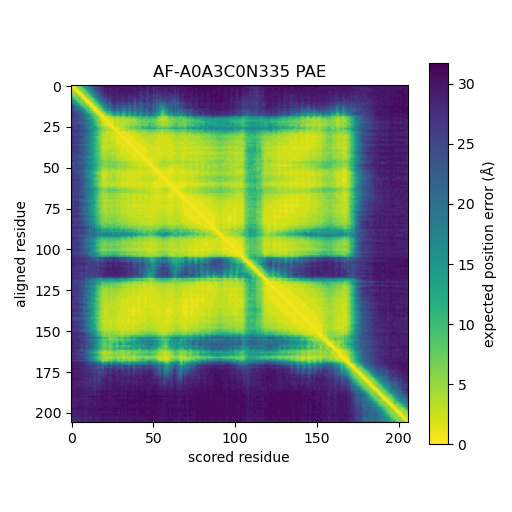 O 1
ATOM 662 N N . LEU A 1 82 ? -5.797 5.799 15.520 1.00 93.38 82 LEU A N 1
ATOM 663 C CA . LEU A 1 82 ? -5.418 6.650 16.648 1.00 93.38 82 LEU A CA 1
ATOM 664 C C . LEU A 1 82 ? -6.597 6.878 17.608 1.00 93.38 82 LEU A C 1
ATOM 666 O O . LEU A 1 82 ? -6.419 6.821 18.824 1.00 93.38 82 LEU A O 1
ATOM 670 N N . GLU A 1 83 ? -7.808 7.083 17.086 1.00 91.81 83 GLU A N 1
ATOM 671 C CA . GLU A 1 83 ? -9.019 7.199 17.914 1.00 91.81 83 GLU A CA 1
ATOM 672 C C . GLU A 1 83 ? -9.288 5.903 18.704 1.00 91.81 83 GLU A C 1
ATOM 674 O O . GLU A 1 83 ? -9.635 5.947 19.892 1.00 91.81 83 GLU A O 1
ATOM 679 N N . VAL A 1 84 ? -9.074 4.740 18.073 1.00 90.62 84 VAL A N 1
ATOM 680 C CA . VAL A 1 84 ? -9.164 3.426 18.734 1.00 90.62 84 VAL A CA 1
ATOM 681 C C . VAL A 1 84 ? -8.118 3.301 19.841 1.00 90.62 84 VAL A C 1
ATOM 683 O O . VAL A 1 84 ? -8.457 2.905 20.958 1.00 90.62 84 VAL A O 1
ATOM 686 N N . GLU A 1 85 ? -6.866 3.679 19.567 1.00 92.44 85 GLU A N 1
ATOM 687 C CA . GLU A 1 85 ? -5.764 3.649 20.535 1.00 92.44 85 GLU A CA 1
ATOM 688 C C . GLU A 1 85 ? -6.083 4.473 21.791 1.00 92.44 85 GLU A C 1
ATOM 690 O O . GLU A 1 85 ? -5.926 3.992 22.916 1.00 92.44 85 GLU A O 1
ATOM 695 N N . GLN A 1 86 ? -6.591 5.694 21.606 1.00 91.62 86 GLN A N 1
ATOM 696 C CA . GLN A 1 86 ? -6.955 6.613 22.692 1.00 91.62 86 GLN A CA 1
ATOM 697 C C . GLN A 1 86 ? -8.144 6.127 23.535 1.00 91.62 86 GLN A C 1
ATOM 699 O O . GLN A 1 86 ? -8.327 6.565 24.675 1.00 91.62 86 GLN A O 1
ATOM 704 N N . SER A 1 87 ? -8.948 5.215 22.989 1.00 90.44 87 SER A N 1
ATOM 705 C CA . SER A 1 87 ? -10.133 4.656 23.645 1.00 90.44 87 SER A CA 1
ATOM 706 C C . SE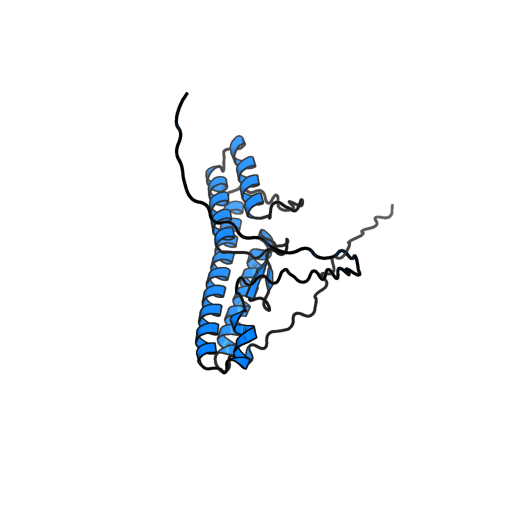R A 1 87 ? -9.883 3.284 24.272 1.00 90.44 87 SER A C 1
ATOM 708 O O . SER A 1 87 ? -10.792 2.694 24.862 1.00 90.44 87 SER A O 1
ATOM 710 N N . LEU A 1 88 ? -8.646 2.777 24.210 1.00 88.94 88 LEU A N 1
ATOM 711 C CA . LEU A 1 88 ? -8.252 1.560 24.913 1.00 88.94 88 LEU A CA 1
ATOM 712 C C . LEU A 1 88 ? -8.488 1.719 26.423 1.00 88.94 88 LEU A C 1
ATOM 714 O O . LEU A 1 88 ? -7.954 2.621 27.064 1.00 88.94 88 LEU A O 1
ATOM 718 N N . GLY A 1 89 ? -9.289 0.817 26.995 1.00 81.81 89 GLY A N 1
ATOM 719 C CA . GLY A 1 89 ? -9.720 0.879 28.398 1.00 81.81 89 GLY A CA 1
ATOM 720 C C . GLY A 1 89 ? -11.084 1.543 28.622 1.00 81.81 89 GLY A C 1
ATOM 721 O O . GLY A 1 89 ? -11.549 1.566 29.757 1.00 81.81 89 GLY A O 1
ATOM 722 N N . LYS A 1 90 ? -11.751 2.030 27.564 1.00 87.06 90 LYS A N 1
ATOM 723 C CA . LYS A 1 90 ? -13.125 2.560 27.602 1.00 87.06 90 LYS A CA 1
ATOM 724 C C . LYS A 1 90 ? -14.070 1.645 26.802 1.00 87.06 90 LYS A C 1
ATOM 726 O O . LYS A 1 90 ? -14.263 1.871 25.605 1.00 87.06 90 LYS A O 1
ATOM 731 N N . PRO A 1 91 ? -14.645 0.598 27.422 1.00 77.69 91 PRO A N 1
ATOM 732 C CA . PRO A 1 91 ? -15.394 -0.440 26.706 1.00 77.69 91 PRO A CA 1
ATOM 733 C C . PRO A 1 91 ? -16.598 0.103 25.921 1.00 77.69 91 PRO A C 1
ATOM 735 O O . PRO A 1 91 ? -16.841 -0.354 24.808 1.00 77.69 91 PRO A O 1
ATOM 738 N N . ASP A 1 92 ? -17.274 1.132 26.432 1.00 81.75 92 ASP A N 1
ATOM 739 C CA . ASP A 1 92 ? -18.474 1.695 25.792 1.00 81.75 92 ASP A CA 1
ATOM 740 C C . ASP A 1 92 ? -18.160 2.558 24.555 1.00 81.75 92 ASP A C 1
ATOM 742 O O . ASP A 1 92 ? -19.028 2.803 23.721 1.00 81.75 92 ASP A O 1
ATOM 746 N N . GLN A 1 93 ? -16.911 3.021 24.415 1.00 83.38 93 GLN A N 1
ATOM 747 C CA . GLN A 1 93 ? -16.483 3.926 23.337 1.00 83.38 93 GLN A CA 1
ATOM 748 C C . GLN A 1 93 ? -15.675 3.214 22.249 1.00 83.38 93 GLN A C 1
ATOM 750 O O . GLN A 1 93 ? -15.613 3.689 21.118 1.00 83.38 93 GLN A O 1
ATOM 755 N N . ILE A 1 94 ? -15.054 2.074 22.560 1.00 84.44 94 ILE A N 1
ATOM 756 C CA . ILE A 1 94 ? -14.091 1.443 21.652 1.00 84.44 94 ILE A CA 1
ATOM 757 C C . ILE A 1 94 ? -14.753 0.762 20.446 1.00 84.44 94 ILE A C 1
ATOM 759 O O . ILE A 1 94 ? -14.238 0.833 19.334 1.00 84.44 94 ILE A O 1
ATOM 763 N N . GLU A 1 95 ? -15.910 0.123 20.627 1.00 84.50 95 GLU A N 1
ATOM 764 C CA . GLU A 1 95 ? -16.588 -0.595 19.544 1.00 84.50 95 GLU A CA 1
ATOM 765 C C . GLU A 1 95 ? -17.003 0.277 18.347 1.00 84.50 95 GLU A C 1
ATOM 767 O O . GLU A 1 95 ? -16.746 -0.141 17.213 1.00 84.50 95 GLU A O 1
ATOM 772 N N . PRO A 1 96 ? -17.638 1.455 18.521 1.00 86.56 96 PRO A N 1
ATOM 773 C CA . PRO A 1 96 ? -17.964 2.312 17.382 1.00 86.56 96 PRO A CA 1
ATOM 774 C C . PRO A 1 96 ? -16.714 2.817 16.652 1.00 86.56 96 PRO A C 1
ATOM 776 O O . PRO A 1 96 ? -16.740 2.914 15.427 1.00 86.56 96 PRO A O 1
ATOM 779 N N . LEU A 1 97 ? -15.612 3.064 17.363 1.00 88.12 97 LEU A N 1
ATOM 780 C CA . LEU A 1 97 ? -14.352 3.509 16.760 1.00 88.12 97 LEU A CA 1
ATOM 781 C C . LEU A 1 97 ? -13.669 2.391 15.969 1.00 88.12 97 LEU A C 1
ATOM 783 O O . LEU A 1 97 ? -13.194 2.626 14.863 1.00 88.12 97 LEU A O 1
ATOM 787 N N . ILE A 1 98 ? -13.706 1.154 16.474 1.00 85.31 98 ILE A N 1
ATOM 788 C CA . ILE A 1 98 ? -13.253 -0.023 15.721 1.00 85.31 98 ILE A CA 1
ATOM 789 C C . ILE A 1 98 ? -14.075 -0.178 14.436 1.00 85.31 98 ILE A C 1
ATOM 791 O O . ILE A 1 98 ? -13.514 -0.440 13.376 1.00 85.31 98 ILE A O 1
ATOM 795 N N . ARG A 1 99 ? -15.400 0.017 14.497 1.00 83.19 99 ARG A N 1
ATOM 796 C CA . ARG A 1 99 ? -16.253 -0.028 13.298 1.00 83.19 99 ARG A CA 1
ATOM 797 C C . ARG A 1 99 ? -15.881 1.059 12.290 1.00 83.19 99 ARG A C 1
ATOM 799 O O . ARG A 1 99 ? -15.785 0.744 11.110 1.00 83.19 99 ARG A O 1
ATOM 806 N N . LYS A 1 100 ? -15.641 2.290 12.749 1.00 84.75 100 LYS A N 1
ATOM 807 C CA . LYS A 1 100 ? -15.173 3.398 11.902 1.00 84.75 100 LYS A CA 1
ATOM 808 C C . LYS A 1 100 ? -13.836 3.061 11.236 1.00 84.75 100 LYS A C 1
ATOM 810 O O . LYS A 1 100 ? -13.719 3.181 10.026 1.00 84.75 100 LYS A O 1
ATOM 815 N N . TYR A 1 101 ? -12.865 2.547 11.990 1.00 87.00 101 TYR A N 1
ATOM 816 C CA . TYR A 1 101 ? -11.585 2.098 11.437 1.00 87.00 101 TYR A CA 1
ATOM 817 C C . TYR A 1 101 ? -11.753 1.021 10.353 1.00 87.00 101 TYR A C 1
ATOM 819 O O . TYR A 1 101 ? -11.180 1.127 9.274 1.00 87.00 101 TYR A O 1
ATOM 827 N N . ILE A 1 102 ? -12.602 0.018 10.593 1.00 80.62 102 ILE A N 1
ATOM 828 C CA . ILE A 1 102 ? -12.882 -1.036 9.606 1.00 80.62 102 ILE A CA 1
ATOM 829 C C . ILE A 1 102 ? -13.562 -0.474 8.347 1.00 80.62 102 ILE A C 1
ATOM 831 O O . ILE A 1 102 ? -13.325 -0.997 7.260 1.00 80.62 102 ILE A O 1
ATOM 835 N N . GLN A 1 103 ? -14.403 0.557 8.476 1.00 79.25 103 GLN A N 1
ATOM 836 C CA . GLN A 1 103 ? -15.024 1.238 7.333 1.00 79.25 103 GLN A CA 1
ATOM 837 C C . GLN A 1 103 ? -14.005 2.005 6.489 1.00 79.25 103 GLN A C 1
ATOM 839 O O . GLN A 1 103 ? -14.134 2.019 5.272 1.00 79.25 103 GLN A O 1
ATOM 844 N N . GLU A 1 104 ? -12.979 2.600 7.101 1.00 79.06 104 GLU A N 1
ATOM 845 C CA . GLU A 1 104 ? -11.887 3.213 6.334 1.00 79.06 104 GLU A CA 1
ATOM 846 C C . GLU A 1 104 ? -11.069 2.151 5.580 1.00 79.06 104 GLU A C 1
ATOM 848 O O . GLU A 1 104 ? -10.626 2.399 4.464 1.00 79.06 104 GLU A O 1
ATOM 853 N N . LEU A 1 105 ? -10.907 0.949 6.154 1.00 75.88 105 LEU A N 1
ATOM 854 C CA . LEU A 1 105 ? -10.181 -0.158 5.517 1.00 75.88 105 LEU A CA 1
ATOM 855 C C . LEU A 1 105 ? -10.973 -0.882 4.415 1.00 75.88 105 LEU A C 1
ATOM 857 O O . LEU A 1 105 ? -10.383 -1.359 3.447 1.00 75.88 105 LEU A O 1
ATOM 861 N N . ASN A 1 106 ? -12.293 -1.008 4.567 1.00 65.38 106 ASN A N 1
ATOM 862 C CA . ASN A 1 106 ? -13.169 -1.695 3.622 1.00 65.38 106 ASN A CA 1
ATOM 863 C C . ASN A 1 106 ? -14.123 -0.699 2.973 1.00 65.38 106 ASN A C 1
ATOM 865 O O . ASN A 1 106 ? -15.034 -0.199 3.632 1.00 65.38 106 ASN A O 1
ATOM 869 N N . ASN A 1 107 ? -13.964 -0.503 1.662 1.00 50.59 107 ASN A N 1
ATOM 870 C CA . ASN A 1 107 ? -14.906 0.234 0.827 1.00 50.59 107 ASN A CA 1
ATOM 871 C C . ASN A 1 107 ? -16.363 -0.155 1.199 1.00 50.59 107 ASN A C 1
ATOM 873 O O . ASN A 1 107 ? -16.664 -1.355 1.271 1.00 50.59 107 ASN A O 1
ATOM 877 N N . PRO A 1 108 ? -17.269 0.810 1.468 1.00 45.47 108 PRO A N 1
ATOM 878 C CA . PRO A 1 108 ? -18.614 0.608 2.037 1.00 45.47 108 PRO A CA 1
ATOM 879 C C . PRO A 1 108 ? -19.528 -0.428 1.352 1.00 45.47 108 PRO A C 1
ATOM 881 O O . PRO A 1 108 ? -20.580 -0.769 1.895 1.00 45.47 108 PRO A O 1
ATOM 884 N N . ASN A 1 109 ? -19.147 -0.966 0.192 1.00 40.88 109 ASN A N 1
ATOM 885 C CA . ASN A 1 109 ? -19.991 -1.815 -0.641 1.00 40.88 109 ASN A CA 1
ATOM 886 C C . ASN A 1 109 ? -19.877 -3.337 -0.429 1.00 40.88 109 ASN A C 1
ATOM 888 O O . ASN A 1 109 ? -20.619 -4.068 -1.089 1.00 40.88 109 ASN A O 1
ATOM 892 N N . ARG A 1 110 ? -19.039 -3.880 0.472 1.00 41.00 110 ARG A N 1
ATOM 893 C CA . ARG A 1 110 ? -18.987 -5.351 0.670 1.00 41.00 110 ARG A CA 1
ATOM 894 C C . ARG A 1 110 ? -19.008 -5.817 2.126 1.00 41.00 110 ARG A C 1
ATOM 896 O O . ARG A 1 110 ? -18.066 -5.685 2.898 1.00 41.00 110 ARG A O 1
ATOM 903 N N . LYS A 1 111 ? -20.105 -6.504 2.465 1.00 39.62 111 LYS A N 1
ATOM 904 C CA . LYS A 1 111 ? -20.260 -7.336 3.663 1.00 39.62 111 LYS A CA 1
ATOM 905 C C . LYS A 1 111 ? -19.279 -8.510 3.608 1.00 39.62 111 LYS A C 1
ATOM 907 O O . LYS A 1 111 ? -19.594 -9.515 2.978 1.00 39.62 111 LYS A O 1
ATOM 912 N N . LYS A 1 112 ? -18.138 -8.415 4.291 1.00 40.16 112 LYS A N 1
ATOM 913 C CA . LYS A 1 112 ? -17.424 -9.553 4.910 1.00 40.16 112 LYS A CA 1
ATOM 914 C C . LYS A 1 112 ? -16.284 -9.029 5.787 1.00 40.16 112 LYS A C 1
ATOM 916 O O . LYS A 1 112 ? -15.110 -9.113 5.454 1.00 40.16 112 LYS A O 1
ATOM 921 N N . ALA A 1 113 ? -16.655 -8.538 6.967 1.00 40.56 113 ALA A N 1
ATOM 922 C CA . ALA A 1 113 ? -15.727 -8.328 8.070 1.00 40.56 113 ALA A CA 1
ATOM 923 C C . ALA A 1 113 ? -15.265 -9.695 8.609 1.00 40.56 113 ALA A C 1
ATOM 925 O O . ALA A 1 113 ? -15.843 -10.244 9.545 1.00 40.56 113 ALA A O 1
ATOM 926 N N . ARG A 1 114 ? -14.233 -10.281 7.998 1.00 41.09 114 ARG A N 1
ATOM 927 C CA . ARG A 1 114 ? -13.429 -11.335 8.634 1.00 41.09 114 ARG A CA 1
ATOM 928 C C . ARG A 1 114 ? -12.065 -10.772 9.003 1.00 41.09 114 ARG A C 1
ATOM 930 O O . ARG A 1 114 ? -11.048 -11.188 8.476 1.00 41.09 114 ARG A O 1
ATOM 937 N N . ALA A 1 115 ? -12.092 -9.829 9.935 1.00 45.28 115 ALA A N 1
ATOM 938 C CA . ALA A 1 115 ? -10.975 -9.510 10.810 1.00 45.28 115 ALA A CA 1
ATOM 939 C C . ALA A 1 115 ? -11.519 -8.715 12.005 1.00 45.28 115 ALA A C 1
ATOM 941 O O . ALA A 1 115 ? -11.219 -7.544 12.189 1.00 45.28 115 ALA A O 1
ATOM 942 N N . TYR A 1 116 ? -12.307 -9.359 12.873 1.00 48.78 116 TYR A N 1
ATOM 943 C CA . TYR A 1 116 ? -12.282 -8.970 14.287 1.00 48.78 116 TYR A CA 1
ATOM 944 C C . TYR A 1 116 ? -10.939 -9.445 14.866 1.00 48.78 116 TYR A C 1
ATOM 946 O O . TYR A 1 116 ? -10.895 -10.269 15.778 1.00 48.78 116 TYR A O 1
ATOM 954 N N . VAL A 1 117 ? -9.816 -8.973 14.314 1.00 52.12 117 VAL A N 1
ATOM 955 C CA . VAL A 1 117 ? -8.585 -8.956 15.094 1.00 52.12 117 VAL A CA 1
ATOM 956 C C . VAL A 1 117 ? -8.905 -7.968 16.196 1.00 52.12 117 VAL A C 1
ATOM 958 O O . VAL A 1 117 ? -9.243 -6.816 15.949 1.00 52.12 117 VAL A O 1
ATOM 961 N N . SER A 1 118 ? -8.986 -8.484 17.414 1.00 62.38 118 SER A N 1
ATOM 962 C CA . SER A 1 118 ? -9.391 -7.732 18.587 1.00 62.38 118 SER A CA 1
ATOM 963 C C . SER A 1 118 ? -8.446 -6.538 18.765 1.00 62.38 118 SER A C 1
ATOM 965 O O . SER A 1 118 ? -7.460 -6.644 19.493 1.00 62.38 118 SER A O 1
ATOM 967 N N . LEU A 1 119 ? -8.793 -5.378 18.193 1.00 74.56 119 LEU A N 1
ATOM 968 C CA . LEU A 1 119 ? -8.231 -4.050 18.482 1.00 74.56 119 LEU A CA 1
ATOM 969 C C . LEU A 1 119 ? -8.538 -3.604 19.928 1.00 74.56 119 LEU A C 1
ATOM 971 O O . LEU A 1 119 ? -8.655 -2.427 20.236 1.00 74.56 119 LEU A O 1
ATOM 975 N N . LYS A 1 120 ? -8.690 -4.566 20.840 1.00 74.75 120 LYS A N 1
ATOM 976 C CA . LYS A 1 120 ? -8.921 -4.390 22.272 1.00 74.75 120 LYS A CA 1
ATOM 977 C C . LYS A 1 120 ? -7.609 -4.422 23.061 1.00 74.75 120 LYS A C 1
ATOM 979 O O . LYS A 1 120 ? -7.635 -4.391 24.286 1.00 74.75 120 LYS A O 1
ATOM 984 N N . SER A 1 121 ? -6.459 -4.511 22.382 1.00 85.12 121 SER A N 1
ATOM 985 C CA . SER A 1 121 ? -5.138 -4.500 23.011 1.00 85.12 121 SER A CA 1
ATOM 986 C C . SER A 1 121 ? -4.210 -3.474 22.363 1.00 85.12 121 SER A C 1
ATOM 988 O O . SER A 1 121 ? -4.257 -3.242 21.156 1.00 85.12 121 SER A O 1
ATOM 990 N N . ARG A 1 122 ? -3.287 -2.911 23.151 1.00 89.12 122 ARG A N 1
ATOM 991 C CA . ARG A 1 122 ? -2.220 -2.046 22.614 1.00 89.12 122 ARG A CA 1
ATOM 992 C C . ARG A 1 122 ? -1.334 -2.780 21.606 1.00 89.12 122 ARG A C 1
ATOM 994 O O . ARG A 1 122 ? -0.863 -2.175 20.654 1.00 89.12 122 ARG A O 1
ATOM 1001 N N . LYS A 1 123 ? -1.119 -4.087 21.803 1.00 89.88 123 LYS A N 1
ATOM 1002 C CA . LYS A 1 123 ? -0.289 -4.910 20.913 1.00 89.88 123 LYS A CA 1
ATOM 1003 C C . LYS A 1 123 ? -0.885 -4.987 19.507 1.00 89.88 123 LYS A C 1
ATOM 1005 O O . LYS A 1 123 ? -0.172 -4.727 18.549 1.00 89.88 123 LYS A O 1
ATOM 1010 N N . SER A 1 124 ? -2.175 -5.299 19.395 1.00 85.75 124 SER A N 1
ATOM 1011 C CA . SER A 1 124 ? -2.871 -5.380 18.103 1.00 85.75 124 SER A CA 1
ATOM 1012 C C . SER A 1 124 ? -2.928 -4.025 17.398 1.00 85.75 124 SER A C 1
ATOM 1014 O O . SER A 1 124 ? -2.663 -3.956 16.208 1.00 85.75 124 SER A O 1
ATOM 1016 N N . VAL A 1 125 ? -3.193 -2.941 18.140 1.00 89.81 125 VAL A N 1
ATOM 1017 C CA . VAL A 1 125 ? -3.184 -1.577 17.580 1.00 89.81 125 VAL A CA 1
ATOM 1018 C C . VAL A 1 125 ? -1.802 -1.215 17.034 1.00 89.81 125 VAL A C 1
ATOM 1020 O O . VAL A 1 125 ? -1.691 -0.670 15.941 1.00 89.81 125 VAL A O 1
ATOM 1023 N N . ARG A 1 126 ? -0.732 -1.564 17.758 1.00 91.50 126 ARG A N 1
ATOM 1024 C CA . ARG A 1 126 ? 0.638 -1.331 17.295 1.00 91.50 126 ARG A CA 1
ATOM 1025 C C . ARG A 1 126 ? 0.958 -2.100 16.012 1.00 91.50 126 ARG A C 1
ATOM 1027 O O . ARG A 1 126 ? 1.531 -1.514 15.109 1.00 91.50 126 ARG A O 1
ATOM 1034 N N . GLN A 1 127 ? 0.561 -3.369 15.918 1.00 89.56 127 GLN A N 1
ATOM 1035 C CA . GLN A 1 127 ? 0.786 -4.183 14.717 1.00 89.56 127 GLN A CA 1
ATOM 1036 C C . GLN A 1 127 ? 0.094 -3.593 13.479 1.00 89.56 127 GLN A C 1
ATOM 1038 O O . GLN A 1 127 ? 0.703 -3.508 12.420 1.00 89.56 127 GLN A O 1
ATOM 1043 N N . GLU A 1 128 ? -1.146 -3.129 13.632 1.00 89.19 128 GLU A N 1
ATOM 1044 C CA . GLU A 1 128 ? -1.904 -2.463 12.563 1.00 89.19 128 GLU A CA 1
ATOM 1045 C C . GLU A 1 128 ? -1.254 -1.138 12.148 1.00 89.19 128 GLU A C 1
ATOM 1047 O O . GLU A 1 128 ? -1.143 -0.830 10.963 1.00 89.19 128 GLU A O 1
ATOM 1052 N N . LYS A 1 129 ? -0.748 -0.369 13.118 1.00 92.31 129 LYS A N 1
ATOM 1053 C CA . LYS A 1 129 ? -0.013 0.872 12.855 1.00 92.31 129 LYS A CA 1
ATOM 1054 C C . LYS A 1 129 ? 1.287 0.612 12.098 1.00 92.31 129 LYS A C 1
ATOM 1056 O O . LYS A 1 129 ? 1.578 1.320 11.139 1.00 92.31 129 LYS A O 1
ATOM 1061 N N . ASP A 1 130 ? 2.044 -0.402 12.509 1.00 92.81 130 ASP A N 1
ATOM 1062 C CA . ASP A 1 130 ? 3.282 -0.803 11.841 1.00 92.81 130 ASP A CA 1
ATOM 1063 C C . ASP A 1 130 ? 2.993 -1.249 10.394 1.00 92.81 130 ASP A C 1
ATOM 1065 O O . ASP A 1 130 ? 3.698 -0.837 9.474 1.00 92.81 130 ASP A O 1
ATOM 1069 N N . ALA A 1 131 ? 1.904 -1.991 10.164 1.00 90.56 131 ALA A N 1
ATOM 1070 C CA . ALA A 1 131 ? 1.471 -2.380 8.822 1.00 90.56 131 ALA A CA 1
ATOM 1071 C C . ALA A 1 131 ? 1.025 -1.176 7.965 1.00 90.56 131 ALA A C 1
ATOM 1073 O O . ALA A 1 131 ? 1.391 -1.092 6.793 1.00 90.56 131 ALA A O 1
ATOM 1074 N N . LEU A 1 132 ? 0.280 -0.214 8.526 1.00 92.75 132 LEU A N 1
ATOM 1075 C CA . LEU A 1 132 ? -0.085 1.022 7.816 1.00 92.75 132 LEU A CA 1
ATOM 1076 C C . LEU A 1 132 ? 1.148 1.861 7.458 1.00 92.75 132 LEU A C 1
ATOM 1078 O O . LEU A 1 132 ? 1.207 2.419 6.366 1.00 92.75 132 LEU A O 1
ATOM 1082 N N . ASN A 1 133 ? 2.145 1.927 8.343 1.00 95.62 133 ASN A N 1
ATOM 1083 C CA . ASN A 1 133 ? 3.409 2.607 8.054 1.00 95.62 133 ASN A CA 1
ATOM 1084 C C . ASN A 1 133 ? 4.159 1.924 6.904 1.00 95.62 133 ASN A C 1
ATOM 1086 O O . ASN A 1 133 ? 4.634 2.606 6.004 1.00 95.62 133 ASN A O 1
ATOM 1090 N N . LYS A 1 134 ? 4.203 0.587 6.879 1.00 94.38 134 LYS A N 1
ATOM 1091 C CA . LYS A 1 134 ? 4.798 -0.166 5.764 1.00 94.38 134 LYS A CA 1
ATOM 1092 C C . LYS A 1 134 ? 4.094 0.095 4.439 1.00 94.38 134 LYS A C 1
ATOM 1094 O O . LYS A 1 134 ? 4.745 0.269 3.414 1.00 94.38 134 LYS A O 1
ATOM 1099 N N . LEU A 1 135 ? 2.769 0.175 4.461 1.00 93.12 135 LEU A N 1
ATOM 1100 C CA . LEU A 1 135 ? 1.991 0.531 3.282 1.00 93.12 135 LEU A CA 1
ATOM 1101 C C . LEU A 1 135 ? 2.277 1.968 2.813 1.00 93.12 135 LEU A C 1
ATOM 1103 O O . LEU A 1 135 ? 2.404 2.192 1.611 1.00 93.12 135 LEU A O 1
ATOM 1107 N N . ALA A 1 136 ? 2.431 2.925 3.737 1.00 95.25 136 ALA A N 1
ATOM 1108 C CA . ALA A 1 136 ? 2.861 4.287 3.408 1.00 95.25 136 ALA A CA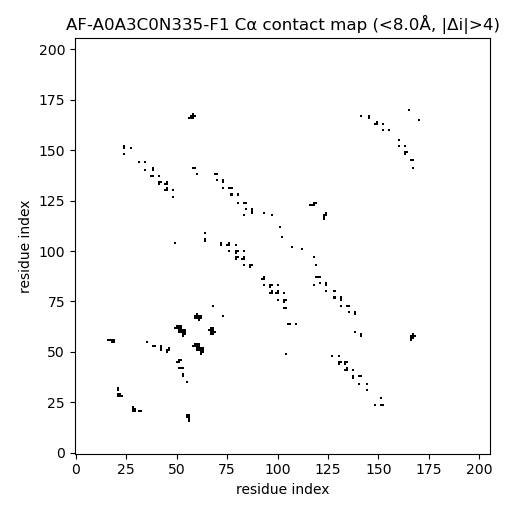 1
ATOM 1109 C C . ALA A 1 136 ? 4.248 4.297 2.746 1.00 95.25 136 ALA A C 1
ATOM 1111 O O . ALA A 1 136 ? 4.393 4.875 1.671 1.00 95.25 136 ALA A O 1
ATOM 1112 N N . GLU A 1 137 ? 5.227 3.592 3.327 1.00 95.50 137 GLU A N 1
ATOM 1113 C CA . GLU A 1 137 ? 6.571 3.423 2.750 1.00 95.50 137 GLU A CA 1
ATOM 1114 C C . GLU A 1 137 ? 6.495 2.863 1.318 1.00 95.50 137 GLU A C 1
ATOM 1116 O O . GLU A 1 137 ? 7.201 3.328 0.424 1.00 95.50 137 GLU A O 1
ATOM 1121 N N . GLY A 1 138 ? 5.603 1.897 1.069 1.00 94.94 138 GLY A N 1
ATOM 1122 C CA . GLY A 1 138 ? 5.388 1.327 -0.263 1.00 94.94 138 GLY A CA 1
ATOM 1123 C C . GLY A 1 138 ? 4.815 2.326 -1.266 1.00 94.94 138 GLY A C 1
ATOM 1124 O O . GLY A 1 138 ? 5.271 2.391 -2.407 1.00 94.94 138 GLY A O 1
ATOM 1125 N N . LEU A 1 139 ? 3.844 3.140 -0.850 1.00 94.25 139 LEU A N 1
ATOM 1126 C CA . LEU A 1 139 ? 3.257 4.183 -1.696 1.00 94.25 139 LEU A CA 1
ATOM 1127 C C . LEU A 1 139 ? 4.255 5.309 -2.007 1.00 94.25 139 LEU A C 1
ATOM 1129 O O . LEU A 1 139 ? 4.285 5.811 -3.131 1.00 94.25 139 LEU A O 1
ATOM 1133 N N . GLU A 1 140 ? 5.095 5.682 -1.043 1.00 95.31 140 GLU A N 1
ATOM 1134 C CA . GLU A 1 140 ? 6.190 6.632 -1.259 1.00 95.31 140 GLU A CA 1
ATOM 1135 C C . GLU A 1 140 ? 7.233 6.066 -2.225 1.00 95.31 140 GLU A C 1
ATOM 1137 O O . GLU A 1 140 ? 7.601 6.730 -3.196 1.00 95.31 140 GLU A O 1
ATOM 1142 N N . LEU A 1 141 ? 7.655 4.813 -2.021 1.00 94.75 141 LEU A N 1
ATOM 1143 C CA . LEU A 1 141 ? 8.589 4.132 -2.913 1.00 94.75 141 LEU A CA 1
ATOM 1144 C C . LEU A 1 141 ? 8.044 4.061 -4.344 1.00 94.75 141 LEU A C 1
ATOM 1146 O O . LEU A 1 141 ? 8.779 4.334 -5.291 1.00 94.75 141 LEU A O 1
ATOM 1150 N N . LEU A 1 142 ? 6.755 3.766 -4.510 1.00 92.81 142 LEU A N 1
ATOM 1151 C CA . LEU A 1 142 ? 6.091 3.780 -5.8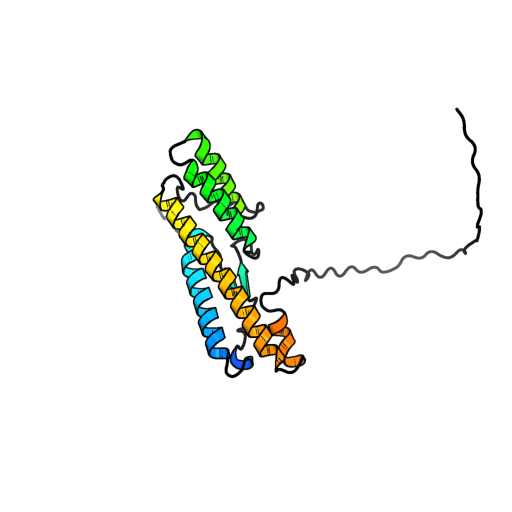10 1.00 92.81 142 LEU A CA 1
ATOM 1152 C C . LEU A 1 142 ? 6.162 5.164 -6.477 1.00 92.81 142 LEU A C 1
ATOM 1154 O O . LEU A 1 142 ? 6.459 5.258 -7.667 1.00 92.81 142 LEU A O 1
ATOM 1158 N N . SER A 1 143 ? 5.935 6.241 -5.720 1.00 91.31 143 SER A N 1
ATOM 1159 C CA . SER A 1 143 ? 6.076 7.610 -6.231 1.00 91.31 143 SER A CA 1
ATOM 1160 C C . SER A 1 143 ? 7.506 7.908 -6.692 1.00 91.31 143 SER A C 1
ATOM 1162 O O . SER A 1 143 ? 7.694 8.525 -7.740 1.00 91.31 143 SER A O 1
ATOM 1164 N N . ILE A 1 144 ? 8.513 7.453 -5.941 1.00 91.88 144 ILE A N 1
ATOM 1165 C CA . ILE A 1 144 ? 9.926 7.620 -6.304 1.00 91.88 144 ILE A CA 1
ATOM 1166 C C . ILE A 1 144 ? 10.242 6.848 -7.591 1.00 91.88 144 ILE A C 1
ATOM 1168 O O . ILE A 1 144 ? 10.847 7.409 -8.501 1.00 91.88 144 ILE A O 1
ATOM 1172 N N . ILE A 1 145 ? 9.801 5.590 -7.701 1.00 91.50 145 ILE A N 1
ATOM 1173 C CA . ILE A 1 145 ? 9.997 4.772 -8.909 1.00 91.50 145 ILE A CA 1
ATOM 1174 C C . ILE A 1 145 ? 9.380 5.465 -10.129 1.00 91.50 145 ILE A C 1
ATOM 1176 O O . ILE A 1 145 ? 10.031 5.570 -11.164 1.00 91.50 145 ILE A O 1
ATOM 1180 N N . ARG A 1 146 ? 8.156 5.998 -10.012 1.00 88.94 146 ARG A N 1
ATOM 1181 C CA . ARG A 1 146 ? 7.499 6.739 -11.105 1.00 88.94 146 ARG A CA 1
ATOM 1182 C C . ARG A 1 146 ? 8.289 7.971 -11.530 1.00 88.94 146 ARG A C 1
ATOM 1184 O O . ARG A 1 146 ? 8.415 8.243 -12.725 1.00 88.94 146 ARG A O 1
ATOM 1191 N N . GLN A 1 147 ? 8.826 8.714 -10.567 1.00 88.25 147 GLN A N 1
ATOM 1192 C CA . GLN A 1 147 ? 9.663 9.872 -10.854 1.00 88.25 147 GLN A CA 1
ATOM 1193 C C . GLN A 1 147 ? 10.947 9.462 -11.589 1.00 88.25 147 GLN A C 1
ATOM 1195 O O . GLN A 1 147 ? 11.320 10.110 -12.564 1.00 88.25 147 GLN A O 1
ATOM 1200 N N . GLU A 1 148 ? 11.594 8.377 -11.167 1.00 88.56 148 GLU A N 1
ATOM 1201 C CA . GLU A 1 148 ? 12.794 7.849 -11.824 1.00 88.56 148 GLU A CA 1
ATOM 1202 C C . GLU A 1 148 ? 12.506 7.369 -13.246 1.00 88.56 148 GLU A C 1
ATOM 1204 O O . GLU A 1 148 ? 13.201 7.789 -14.169 1.00 88.56 148 GLU A O 1
ATOM 1209 N N . ILE A 1 149 ? 11.439 6.586 -13.445 1.00 87.62 149 ILE A N 1
ATOM 1210 C CA . ILE A 1 149 ? 10.978 6.183 -14.780 1.00 87.62 149 ILE A CA 1
ATOM 1211 C C . ILE A 1 149 ? 10.767 7.428 -15.646 1.00 87.62 149 ILE A C 1
ATOM 1213 O O . ILE A 1 149 ? 11.337 7.517 -16.726 1.00 87.62 149 ILE A O 1
ATOM 1217 N N . SER A 1 150 ? 10.047 8.439 -15.152 1.00 85.06 150 SER A N 1
ATOM 1218 C CA . SER A 1 150 ? 9.805 9.685 -15.897 1.00 85.06 150 SER A CA 1
ATOM 1219 C C . SER A 1 150 ? 11.103 10.393 -16.310 1.00 85.06 150 SER A C 1
ATOM 1221 O O . SER A 1 150 ? 11.209 10.899 -17.428 1.00 85.06 150 SER A O 1
ATOM 1223 N N . ILE A 1 151 ? 12.112 10.418 -15.430 1.00 84.31 151 ILE A N 1
ATOM 1224 C CA . ILE A 1 151 ? 13.434 10.982 -15.733 1.00 84.31 151 ILE A CA 1
ATOM 1225 C C . ILE A 1 151 ? 14.126 10.173 -16.837 1.00 84.31 151 ILE A C 1
ATOM 1227 O O . ILE A 1 151 ? 14.659 10.773 -17.770 1.00 84.31 151 ILE A O 1
ATOM 1231 N N . TYR A 1 152 ? 14.088 8.841 -16.772 1.00 82.56 152 TYR A N 1
ATOM 1232 C CA . TYR A 1 152 ? 14.715 7.966 -17.769 1.00 82.56 152 TYR A CA 1
ATOM 1233 C C . TYR A 1 152 ? 14.031 8.052 -19.134 1.00 82.56 152 TYR A C 1
ATOM 1235 O O . TYR A 1 152 ? 14.701 8.138 -20.166 1.00 82.56 152 TYR A O 1
ATOM 1243 N N . LEU A 1 153 ? 12.700 8.141 -19.148 1.00 80.69 153 LEU A N 1
ATOM 1244 C CA . LEU A 1 153 ? 11.930 8.289 -20.376 1.00 80.69 153 LEU A CA 1
ATOM 1245 C C . LEU A 1 153 ? 12.274 9.575 -21.126 1.00 80.69 153 LEU A C 1
ATOM 1247 O O . LEU A 1 153 ? 12.204 9.567 -22.351 1.00 80.69 153 LEU A O 1
ATOM 1251 N N . ASN A 1 154 ? 12.699 10.658 -20.459 1.00 77.50 154 ASN A N 1
ATOM 1252 C CA . ASN A 1 154 ? 13.038 11.925 -21.122 1.00 77.50 154 ASN A CA 1
ATOM 1253 C C . ASN A 1 154 ? 14.118 11.793 -22.214 1.00 77.50 154 ASN A C 1
ATOM 1255 O O . ASN A 1 154 ? 14.144 12.633 -23.117 1.00 77.50 154 ASN A O 1
ATOM 1259 N N . GLY A 1 155 ? 14.934 10.732 -22.191 1.00 69.88 155 GLY A N 1
ATOM 1260 C CA . GLY A 1 155 ? 15.934 10.417 -23.219 1.00 69.88 155 GLY A CA 1
ATOM 1261 C C . GLY A 1 155 ? 15.468 9.512 -24.373 1.00 69.88 155 GLY A C 1
ATOM 1262 O O . GLY A 1 155 ? 16.229 9.316 -25.315 1.00 69.88 155 GLY A O 1
ATOM 1263 N N . MET A 1 156 ? 14.247 8.960 -24.340 1.00 74.44 156 MET A N 1
ATOM 1264 C CA . MET A 1 156 ? 13.776 7.931 -25.296 1.00 74.44 156 MET A CA 1
ATOM 1265 C C . MET A 1 156 ? 12.884 8.495 -26.419 1.00 74.44 156 MET A C 1
ATOM 1267 O O . MET A 1 156 ? 12.421 9.624 -26.332 1.00 74.44 156 MET A O 1
ATOM 1271 N N . SER A 1 157 ? 12.575 7.756 -27.487 1.00 71.25 157 SER A N 1
ATOM 1272 C CA . SER A 1 157 ? 11.585 8.213 -28.487 1.00 71.25 157 SER A CA 1
ATOM 1273 C C . SER A 1 157 ? 10.148 8.127 -27.944 1.00 71.25 157 SER A C 1
ATOM 1275 O O . SER A 1 157 ? 9.849 7.257 -27.135 1.00 71.25 157 SER A O 1
ATOM 1277 N N . LEU A 1 158 ? 9.231 8.997 -28.392 1.00 68.25 158 LEU A N 1
ATOM 1278 C CA . LEU A 1 158 ? 7.828 9.023 -27.923 1.00 68.25 158 LEU A CA 1
ATOM 1279 C C . LEU A 1 158 ? 7.104 7.669 -28.049 1.00 68.25 158 LEU A C 1
ATOM 1281 O O . LEU A 1 158 ? 6.334 7.310 -27.163 1.00 68.25 158 LEU A O 1
ATOM 1285 N N . SER A 1 159 ? 7.379 6.902 -29.107 1.00 67.81 159 SER A N 1
ATOM 1286 C CA . SER A 1 159 ? 6.776 5.582 -29.334 1.00 67.81 159 SER A CA 1
ATOM 1287 C C . SER A 1 159 ? 7.204 4.526 -28.311 1.00 67.81 159 SER A C 1
ATOM 1289 O O . SER A 1 159 ? 6.464 3.579 -28.091 1.00 67.81 159 SER A O 1
ATOM 1291 N N . ALA A 1 160 ? 8.371 4.688 -27.680 1.00 64.31 160 ALA A N 1
ATOM 1292 C CA . ALA A 1 160 ? 8.868 3.793 -26.634 1.00 64.31 160 ALA A CA 1
ATOM 1293 C C . ALA A 1 160 ? 8.406 4.209 -25.222 1.00 64.31 160 ALA A C 1
ATOM 1295 O O . ALA A 1 160 ? 8.679 3.511 -24.253 1.00 64.31 160 ALA A O 1
ATOM 1296 N N . ARG A 1 161 ? 7.728 5.361 -25.079 1.00 72.25 161 ARG A N 1
ATOM 1297 C CA . ARG A 1 161 ? 7.342 5.925 -23.773 1.00 72.25 161 ARG A CA 1
ATOM 1298 C C . ARG A 1 161 ? 5.898 5.623 -23.365 1.00 72.25 161 ARG A C 1
ATOM 1300 O O . ARG A 1 161 ? 5.605 5.748 -22.184 1.00 72.25 161 ARG A O 1
ATOM 1307 N N . SER A 1 162 ? 4.988 5.295 -24.292 1.00 69.44 162 SER A N 1
ATOM 1308 C CA . SER A 1 162 ? 3.540 5.390 -24.015 1.00 69.44 162 SER A CA 1
ATOM 1309 C C . SER A 1 162 ? 3.075 4.491 -22.868 1.00 69.44 162 SER A C 1
ATOM 1311 O O . SER A 1 162 ? 2.386 4.975 -21.982 1.00 69.44 162 SER A O 1
ATOM 1313 N N . MET A 1 163 ? 3.518 3.229 -22.821 1.00 75.12 163 MET A N 1
ATOM 1314 C CA . MET A 1 163 ? 3.167 2.305 -21.733 1.00 75.12 163 MET A CA 1
ATOM 1315 C C . MET A 1 163 ? 3.704 2.784 -20.374 1.00 75.12 163 MET A C 1
ATOM 1317 O O . MET A 1 163 ? 3.003 2.762 -19.367 1.00 75.12 163 MET A O 1
ATOM 1321 N N . TRP A 1 164 ? 4.945 3.271 -20.350 1.00 78.81 164 TRP A N 1
ATOM 1322 C CA . TRP A 1 164 ? 5.619 3.716 -19.130 1.00 78.81 164 TRP A CA 1
ATOM 1323 C C . TRP A 1 164 ? 5.088 5.043 -18.588 1.00 78.81 164 TRP A C 1
ATOM 1325 O O . TRP A 1 164 ? 5.139 5.276 -17.382 1.00 78.81 164 TRP A O 1
ATOM 1335 N N . MET A 1 165 ? 4.571 5.908 -19.464 1.00 75.81 165 MET A N 1
ATOM 1336 C CA . MET A 1 165 ? 3.968 7.180 -19.068 1.00 75.81 165 MET A CA 1
ATOM 1337 C C . MET A 1 165 ? 2.695 6.975 -18.253 1.00 75.81 165 MET A C 1
ATOM 1339 O O . MET A 1 165 ? 2.444 7.788 -17.371 1.00 75.81 165 MET A O 1
ATOM 1343 N N . ASP A 1 166 ? 1.933 5.910 -18.516 1.00 78.62 166 ASP A N 1
ATOM 1344 C CA . ASP A 1 166 ? 0.689 5.586 -17.808 1.00 78.62 166 ASP A CA 1
ATOM 1345 C C . ASP A 1 166 ? 0.896 4.666 -16.597 1.00 78.62 166 ASP A C 1
ATOM 1347 O O . ASP A 1 166 ? 0.013 4.549 -15.741 1.00 78.62 166 ASP A O 1
ATOM 1351 N N . TRP A 1 167 ? 2.080 4.065 -16.462 1.00 86.19 167 TRP A N 1
ATOM 1352 C CA . TRP A 1 167 ? 2.394 3.184 -15.346 1.00 86.19 167 TRP A CA 1
ATOM 1353 C C . TRP A 1 167 ? 2.310 3.911 -13.997 1.00 86.19 167 TRP A C 1
ATOM 1355 O O . TRP A 1 167 ? 2.995 4.903 -13.721 1.00 86.19 167 TRP A O 1
ATOM 1365 N N . GLY A 1 168 ? 1.436 3.414 -13.125 1.00 79.38 168 GLY A N 1
ATOM 1366 C CA . GLY A 1 168 ? 1.152 4.018 -11.834 1.00 79.38 168 GLY A CA 1
ATOM 1367 C C . GLY A 1 168 ? 0.427 5.366 -11.903 1.00 79.38 168 GLY A C 1
ATOM 1368 O O . GLY A 1 168 ? 0.275 6.000 -10.856 1.00 79.38 168 GLY A O 1
ATOM 1369 N N . ASN A 1 169 ? -0.066 5.819 -13.062 1.00 79.38 169 ASN A N 1
ATOM 1370 C CA . ASN A 1 169 ? -0.974 6.971 -13.147 1.00 79.38 169 ASN A CA 1
ATOM 1371 C C . ASN A 1 169 ? -2.398 6.596 -12.736 1.00 79.38 169 ASN A C 1
ATOM 1373 O O . ASN A 1 169 ? -2.794 5.437 -12.799 1.00 79.38 169 ASN A O 1
ATOM 1377 N N . GLU A 1 170 ? -3.175 7.580 -12.284 1.00 63.47 170 GLU A N 1
ATOM 1378 C CA . GLU A 1 170 ? -4.598 7.442 -11.926 1.00 63.47 170 GLU A CA 1
ATOM 1379 C C . GLU A 1 170 ? -5.532 7.457 -13.147 1.00 63.47 170 GLU A C 1
ATOM 1381 O O . GLU A 1 170 ? -6.726 7.689 -12.993 1.00 63.47 170 GLU A O 1
ATOM 1386 N N . ASN A 1 171 ? -5.017 7.214 -14.358 1.00 47.03 171 ASN A N 1
ATOM 1387 C CA . ASN A 1 171 ? -5.854 7.131 -15.551 1.00 47.03 171 ASN A CA 1
ATOM 1388 C C . ASN A 1 171 ? -6.659 5.823 -15.506 1.00 47.03 171 ASN A C 1
ATOM 1390 O O . ASN A 1 171 ? -6.246 4.784 -16.014 1.00 47.03 171 ASN A O 1
ATOM 1394 N N . ASP A 1 172 ? -7.800 5.885 -14.826 1.00 38.25 172 ASP A N 1
ATOM 1395 C CA . ASP A 1 172 ? -8.859 4.889 -14.857 1.00 38.25 172 ASP A CA 1
ATOM 1396 C C . ASP A 1 172 ? -9.363 4.720 -16.298 1.00 38.25 172 ASP A C 1
ATOM 1398 O O . ASP A 1 172 ? -10.142 5.532 -16.791 1.00 38.25 172 ASP A O 1
ATOM 1402 N N . GLU A 1 173 ? -9.022 3.610 -16.950 1.00 34.78 173 GLU A N 1
ATOM 1403 C CA . GLU A 1 173 ? -9.926 2.997 -17.928 1.00 34.78 173 GLU A CA 1
ATOM 1404 C C . GLU A 1 173 ? -10.675 1.829 -17.279 1.00 34.78 173 GLU A C 1
ATOM 1406 O O . GLU A 1 173 ? -10.555 0.661 -17.642 1.00 34.78 173 GLU A O 1
ATOM 1411 N N . LEU A 1 174 ? -11.534 2.167 -16.319 1.00 37.94 174 LEU A N 1
ATOM 1412 C CA . LEU A 1 174 ? -12.788 1.444 -16.121 1.00 37.94 174 LEU A CA 1
ATOM 1413 C C . LEU A 1 174 ? -13.820 2.024 -17.097 1.00 37.94 174 LEU A C 1
ATOM 1415 O O . LEU A 1 174 ? -14.702 2.784 -16.709 1.00 37.94 174 LEU A O 1
ATOM 1419 N N . SER A 1 175 ? -13.694 1.710 -18.388 1.00 32.47 175 SER A N 1
ATOM 1420 C CA . SER A 1 175 ? -14.739 1.960 -19.397 1.00 32.47 175 SER A CA 1
ATOM 1421 C C . SER A 1 175 ? -14.623 1.008 -20.591 1.00 32.47 175 SER A C 1
ATOM 1423 O O . SER A 1 175 ? -14.684 1.413 -21.743 1.00 32.47 175 SER A O 1
ATOM 1425 N N . SER A 1 176 ? -14.521 -0.296 -20.332 1.00 32.94 176 SER A N 1
ATOM 1426 C CA . SER A 1 176 ? -14.849 -1.327 -21.324 1.00 32.94 176 SER A CA 1
ATOM 1427 C C . SER A 1 176 ? -16.188 -1.979 -20.975 1.00 32.94 176 SER A C 1
ATOM 1429 O O . SER A 1 176 ? -16.294 -3.167 -20.686 1.00 32.94 176 SER A O 1
ATOM 1431 N N . THR A 1 177 ? -17.262 -1.189 -20.998 1.00 30.48 177 THR A N 1
ATOM 1432 C CA . THR A 1 177 ? -18.609 -1.751 -21.155 1.00 30.48 177 THR A CA 1
ATOM 1433 C C . THR A 1 177 ? -19.117 -1.378 -22.535 1.00 30.48 177 THR A C 1
ATOM 1435 O O . THR A 1 177 ? -19.689 -0.316 -22.760 1.00 30.48 177 THR A O 1
ATOM 1438 N N . ASN A 1 178 ? -18.867 -2.287 -23.475 1.00 38.19 178 ASN A N 1
ATOM 1439 C CA . ASN A 1 178 ? -19.540 -2.337 -24.759 1.00 38.19 178 ASN A CA 1
ATOM 1440 C C . ASN A 1 178 ? -21.056 -2.353 -24.526 1.00 38.19 178 ASN A C 1
ATOM 1442 O O . ASN A 1 178 ? -21.613 -3.387 -24.167 1.00 38.19 178 ASN A O 1
ATOM 1446 N N . HIS A 1 179 ? -21.734 -1.240 -24.789 1.00 30.92 179 HIS A N 1
ATOM 1447 C CA . HIS A 1 179 ? -23.135 -1.277 -25.182 1.00 30.92 179 HIS A CA 1
ATOM 1448 C C . HIS A 1 179 ? -23.234 -0.837 -26.635 1.00 30.92 179 HIS A C 1
ATOM 1450 O O . HIS A 1 179 ? -23.347 0.339 -26.970 1.00 30.92 179 HIS A O 1
ATOM 1456 N N . SER A 1 180 ? -23.190 -1.845 -27.507 1.00 37.91 180 SER A N 1
ATOM 1457 C CA . SER A 1 180 ? -23.873 -1.777 -28.790 1.00 37.91 180 SER A CA 1
ATOM 1458 C C . SER A 1 180 ? -25.335 -1.434 -28.520 1.00 37.91 180 SER A C 1
ATOM 1460 O O . SER A 1 180 ? -26.055 -2.242 -27.935 1.00 37.91 180 SER A O 1
ATOM 1462 N N . THR A 1 181 ? -25.777 -0.260 -28.956 1.00 34.84 181 THR A N 1
ATOM 1463 C CA . THR A 1 181 ? -27.205 0.024 -29.091 1.00 34.84 181 THR A CA 1
ATOM 1464 C C . THR A 1 181 ? -27.454 0.395 -30.541 1.00 34.84 181 THR A C 1
ATOM 1466 O O . THR A 1 181 ? -27.103 1.480 -30.995 1.00 34.84 181 THR A O 1
ATOM 1469 N N . SER A 1 182 ? -28.017 -0.567 -31.275 1.00 40.31 182 SER A N 1
ATOM 1470 C CA . SER A 1 182 ? -28.709 -0.326 -32.538 1.00 40.31 182 SER A CA 1
ATOM 1471 C C . SER A 1 182 ? -29.755 0.768 -32.349 1.00 40.31 182 SER A C 1
ATOM 1473 O O . SER A 1 182 ? -30.578 0.663 -31.443 1.00 40.31 182 SER A O 1
ATOM 1475 N N . GLN A 1 183 ? -29.794 1.744 -33.251 1.00 34.56 183 GLN A N 1
ATOM 1476 C CA . GLN A 1 183 ? -31.030 2.450 -33.575 1.00 34.56 183 GLN A CA 1
ATOM 1477 C C . GLN A 1 183 ? -31.157 2.542 -35.095 1.00 34.56 183 GLN A C 1
ATOM 1479 O O . GLN A 1 183 ? -30.530 3.369 -35.751 1.00 34.56 183 GLN A O 1
ATOM 1484 N N . LEU A 1 184 ? -31.959 1.621 -35.631 1.00 40.03 184 LEU A N 1
ATOM 1485 C CA . LEU A 1 184 ? -32.639 1.769 -36.908 1.00 40.03 184 LEU A CA 1
ATOM 1486 C C . LEU A 1 184 ? -33.904 2.609 -36.684 1.00 40.03 184 LEU A C 1
ATOM 1488 O O . LEU A 1 184 ? -34.696 2.294 -35.800 1.00 40.03 184 LEU A O 1
ATOM 1492 N N . GLU A 1 185 ? -34.030 3.619 -37.545 1.00 37.88 185 GLU A N 1
ATOM 1493 C CA . GLU A 1 185 ? -35.244 4.173 -38.164 1.00 37.88 185 GLU A CA 1
ATOM 1494 C C . GLU A 1 185 ? -36.329 4.859 -37.316 1.00 37.88 185 GLU A C 1
ATOM 1496 O O . GLU A 1 185 ? -36.838 4.346 -36.324 1.00 37.88 185 GLU A O 1
ATOM 1501 N N . GLY A 1 186 ? -36.768 6.017 -37.825 1.00 32.84 186 GLY A N 1
ATOM 1502 C CA . GLY A 1 186 ? -38.021 6.650 -37.427 1.00 32.84 186 GLY A CA 1
ATOM 1503 C C . GLY A 1 186 ? -38.139 8.107 -37.862 1.00 32.84 186 GLY A C 1
ATOM 1504 O O . GLY A 1 186 ? -37.862 9.004 -37.075 1.00 32.84 186 GLY A O 1
ATOM 1505 N N . ASP A 1 187 ? -38.553 8.312 -39.112 1.00 33.34 187 ASP A N 1
ATOM 1506 C CA . ASP A 1 187 ? -38.986 9.565 -39.747 1.00 33.34 187 ASP A CA 1
ATOM 1507 C C . ASP A 1 187 ? -39.649 10.614 -38.834 1.00 33.34 187 ASP A C 1
ATOM 1509 O O . ASP A 1 187 ? -40.570 10.301 -38.079 1.00 33.34 187 ASP A O 1
ATOM 1513 N N . SER A 1 188 ? -39.329 11.897 -39.057 1.00 38.03 188 SER A N 1
ATOM 1514 C CA . SER A 1 188 ? -40.326 12.907 -39.470 1.00 38.03 188 SER A CA 1
ATOM 1515 C C . SER A 1 188 ? -39.697 14.269 -39.784 1.00 38.03 188 SER A C 1
ATOM 1517 O O . SER A 1 188 ? -38.732 14.717 -39.171 1.00 38.03 188 SER A O 1
ATOM 1519 N N . ALA A 1 189 ? -40.272 14.903 -40.799 1.00 35.25 189 ALA A N 1
ATOM 1520 C CA . ALA A 1 189 ? -39.775 16.039 -41.554 1.00 35.25 189 ALA A CA 1
ATOM 1521 C C . ALA A 1 189 ? -39.795 17.408 -40.835 1.00 35.25 189 ALA A C 1
ATOM 1523 O O . ALA A 1 189 ? -40.667 17.692 -40.023 1.00 35.25 189 ALA A O 1
ATOM 1524 N N . SER A 1 190 ? -38.846 18.260 -41.252 1.00 37.75 190 SER A N 1
ATOM 1525 C CA . SER A 1 190 ? -38.995 19.660 -41.711 1.00 37.75 190 SER A CA 1
ATOM 1526 C C . SER A 1 190 ? -40.083 20.549 -41.079 1.00 37.75 190 SER A C 1
ATOM 1528 O O . SER A 1 190 ? -41.258 20.267 -41.264 1.00 37.75 190 SER A O 1
ATOM 1530 N N . VAL A 1 191 ? -39.695 21.697 -40.490 1.00 39.16 191 VAL A N 1
ATOM 1531 C CA . VAL A 1 191 ? -40.033 23.072 -40.952 1.00 39.16 191 VAL A CA 1
ATOM 1532 C C . VAL A 1 191 ? -39.142 24.121 -40.234 1.00 39.16 191 VAL A C 1
ATOM 1534 O O . VAL A 1 191 ? -38.703 23.938 -39.105 1.00 39.16 191 VAL A O 1
ATOM 1537 N N . ALA A 1 192 ? -38.861 25.188 -40.987 1.00 41.97 192 ALA A N 1
ATOM 1538 C CA . ALA A 1 192 ? -37.885 26.284 -40.935 1.00 41.97 192 ALA A CA 1
ATOM 1539 C C . ALA A 1 192 ? -37.861 27.275 -39.725 1.00 41.97 192 ALA A C 1
ATOM 1541 O O . ALA A 1 192 ? -38.783 27.288 -38.911 1.00 41.97 192 ALA A O 1
ATOM 1542 N N . PRO A 1 193 ? -36.828 28.159 -39.645 1.00 46.12 193 PRO A N 1
ATOM 1543 C CA . PRO A 1 193 ? -36.580 29.101 -38.545 1.00 46.12 193 PRO A CA 1
ATOM 1544 C C . PRO A 1 193 ? -37.092 30.533 -38.821 1.00 46.12 193 PRO A C 1
ATOM 1546 O O . PRO A 1 193 ? -37.077 30.989 -39.961 1.00 46.12 193 PRO A O 1
ATOM 1549 N N . LEU A 1 194 ? -37.441 31.284 -37.768 1.00 41.25 194 LEU A N 1
ATOM 1550 C CA . LEU A 1 194 ? -37.620 32.752 -37.765 1.00 41.25 194 LEU A CA 1
ATOM 1551 C C . LEU A 1 194 ? -37.128 33.278 -36.396 1.00 41.25 194 LEU A C 1
ATOM 1553 O O . LEU A 1 194 ? -37.558 32.778 -35.365 1.00 41.25 194 LEU A O 1
ATOM 1557 N N . SER A 1 195 ? -36.048 34.067 -36.320 1.00 38.44 195 SER A N 1
ATOM 1558 C CA . SER A 1 195 ? -35.998 35.534 -36.492 1.00 38.44 195 SER A CA 1
ATOM 1559 C C . SER A 1 19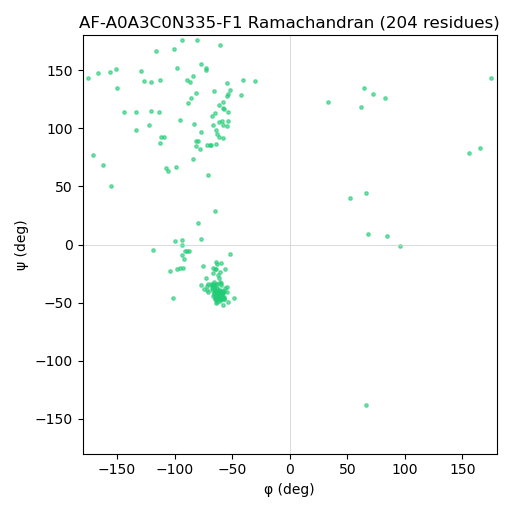5 ? -36.828 36.300 -35.453 1.00 38.44 195 SER A C 1
ATOM 1561 O O . SER A 1 195 ? -38.047 36.172 -35.429 1.00 38.44 195 SER A O 1
ATOM 1563 N N . GLY A 1 196 ? -36.173 37.147 -34.647 1.00 38.16 196 GLY A N 1
ATOM 1564 C CA . GLY A 1 196 ? -36.870 38.140 -33.826 1.00 38.16 196 GLY A CA 1
ATOM 1565 C C . GLY A 1 196 ? -36.107 38.598 -32.588 1.00 38.16 196 GLY A C 1
ATOM 1566 O O . GLY A 1 196 ? -36.399 38.174 -31.477 1.00 38.16 196 GLY A O 1
ATOM 1567 N N . THR A 1 197 ? -35.143 39.494 -32.778 1.00 44.97 197 THR A N 1
ATOM 1568 C CA . THR A 1 197 ? -34.728 40.460 -31.756 1.00 44.97 197 THR A CA 1
ATOM 1569 C C . THR A 1 197 ? -35.941 41.243 -31.261 1.00 44.97 197 THR A C 1
ATOM 1571 O O . THR A 1 197 ? -36.607 41.847 -32.095 1.00 44.97 197 THR A O 1
ATOM 1574 N N . ASP A 1 198 ? -36.162 41.352 -29.949 1.00 45.00 198 ASP A N 1
ATOM 1575 C CA . ASP A 1 198 ? -36.589 42.646 -29.424 1.00 45.00 198 ASP A CA 1
ATOM 1576 C C . ASP A 1 198 ? -36.286 42.875 -27.946 1.00 45.00 198 ASP A C 1
ATOM 1578 O O . ASP A 1 198 ? -36.192 41.977 -27.111 1.00 45.00 198 ASP A O 1
ATOM 1582 N N . ARG A 1 199 ? -36.052 44.150 -27.686 1.00 39.84 199 ARG A N 1
ATOM 1583 C CA . ARG A 1 199 ? -35.380 44.742 -26.544 1.00 39.84 199 ARG A CA 1
ATOM 1584 C C . ARG A 1 199 ? -36.419 45.537 -25.750 1.00 39.84 199 ARG A C 1
ATOM 1586 O O . ARG A 1 199 ? -37.180 46.294 -26.331 1.00 39.84 199 ARG A O 1
ATOM 1593 N N . ALA A 1 200 ? -36.308 45.472 -24.422 1.00 39.75 200 ALA A N 1
ATOM 1594 C CA . ALA A 1 200 ? -36.844 46.423 -23.438 1.00 39.75 200 ALA A CA 1
ATOM 1595 C C . ALA A 1 200 ? -38.371 46.443 -23.186 1.00 39.75 200 ALA A C 1
ATOM 1597 O O . ALA A 1 200 ? -39.167 46.722 -24.069 1.00 39.75 200 ALA A O 1
ATOM 1598 N N . ARG A 1 201 ? -38.784 46.380 -21.912 1.00 45.28 201 ARG A N 1
ATOM 1599 C CA . ARG A 1 201 ? -38.994 47.552 -21.035 1.00 45.28 201 ARG A CA 1
ATOM 1600 C C . ARG A 1 201 ? -39.594 47.135 -19.684 1.00 45.28 201 ARG A C 1
ATOM 1602 O O . ARG A 1 201 ? -40.432 46.249 -19.600 1.00 45.28 201 ARG A O 1
ATOM 1609 N N . PHE A 1 202 ? -39.136 47.846 -18.65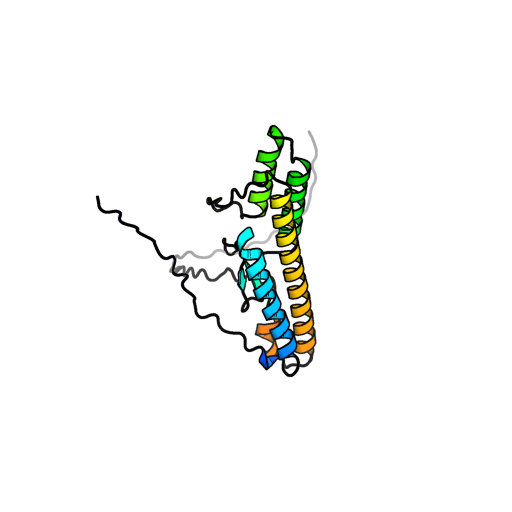7 1.00 42.56 202 PHE A N 1
ATOM 1610 C CA . PHE A 1 202 ? -39.734 48.031 -17.333 1.00 42.56 202 PHE A CA 1
ATOM 1611 C C . PHE A 1 202 ? -41.256 48.225 -17.356 1.00 42.56 202 PHE A C 1
ATOM 1613 O O . PHE A 1 202 ? -41.709 49.055 -18.140 1.00 42.56 202 PHE A O 1
ATOM 1620 N N . VAL A 1 203 ? -41.966 47.647 -16.375 1.00 44.03 203 VAL A N 1
ATOM 1621 C CA . VAL A 1 203 ? -43.025 48.330 -15.599 1.00 44.03 203 VAL A CA 1
ATOM 1622 C C . VAL A 1 203 ? -43.084 47.726 -14.182 1.00 44.03 203 VAL A C 1
ATOM 1624 O O . VAL A 1 203 ? -43.023 46.510 -14.024 1.00 44.03 203 VAL A O 1
ATOM 1627 N N . SER A 1 204 ? -43.162 48.593 -13.170 1.00 39.25 204 SER A N 1
ATOM 1628 C CA . SER A 1 204 ? -43.295 48.292 -11.735 1.00 39.25 204 SER A CA 1
ATOM 1629 C C . SER A 1 204 ? -44.760 48.268 -11.259 1.00 39.25 204 SER A C 1
ATOM 1631 O O . SER A 1 204 ? -45.644 48.709 -11.989 1.00 39.25 204 SER A O 1
ATOM 1633 N N . PHE A 1 205 ? -44.927 47.922 -9.972 1.00 35.19 205 PHE A N 1
ATOM 1634 C CA . PHE A 1 205 ? -46.118 47.975 -9.098 1.00 35.19 205 PHE A CA 1
ATOM 1635 C C . PHE A 1 205 ? -47.063 46.775 -9.244 1.00 35.19 205 PHE A C 1
ATOM 1637 O O . PHE A 1 205 ? -47.464 46.423 -10.345 1.00 35.19 205 PHE A O 1
ATOM 1644 N N . THR A 1 206 ? -47.410 46.066 -8.170 1.00 56.06 206 THR A N 1
ATOM 1645 C CA . THR A 1 206 ? -47.842 46.545 -6.835 1.00 56.06 206 THR A CA 1
ATOM 1646 C C . THR A 1 206 ? -47.176 45.872 -5.647 1.00 56.06 206 THR A C 1
ATOM 1648 O O . THR A 1 206 ? -46.974 44.641 -5.724 1.00 56.06 206 THR A O 1
#

Foldseek 3Di:
DDDDPPPPPPPDPPDPQPDDPLCLLPPCSVVLVVLVVLLVVLCVLLCVPQVWDQRQQQLFIAGPVRDTDDVVLLVQLLVLLVLLVVCQVPVVRNVVSVVSSVCSRDPPPDPDPPDPVPSNDPVSSVSNNVSSVSVNVSNVSSVVSLVVLVVSCVPDDPVSCPSSPRRNPPPDPPPPDDDDDDDDDDDDDDDDDDDDDDDDDDDDDD

Nearest PDB structures (foldseek):
  6ch2-assembly1_D  TM=3.351E-01  e=9.142E-01  Salmonella enterica subsp. enterica serovar Typhimurium str. LT2
  1pdu-assembly2_B  TM=2.814E-01  e=3.524E+00  Drosophila melanogaster
  2qnl-assembly1_A-2  TM=2.303E-01  e=4.757E+00  Cytophaga hutchinsonii ATCC 33406

Radius of gyration: 27.06 Å; Cα contacts (8 Å, |Δi|>4): 147; chains: 1; bounding box: 69×89×70 Å

Solvent-accessible surface area (backbone atoms only — not comparable to full-atom values): 13215 Å² total; per-residue (Å²): 141,81,87,81,81,80,77,79,76,80,73,74,80,77,66,84,71,71,74,74,69,54,65,80,60,49,95,52,19,65,62,53,54,56,53,52,54,49,40,54,51,40,26,65,69,29,29,86,80,61,48,40,43,66,40,76,72,52,46,45,38,27,36,79,85,69,47,76,62,48,72,67,50,47,56,51,32,52,53,32,45,50,54,28,60,76,27,66,93,38,80,90,58,28,60,66,33,48,50,51,26,49,48,58,72,39,70,94,86,64,97,71,90,84,69,85,67,65,70,84,39,72,67,49,47,49,53,54,50,54,34,46,50,42,52,48,54,40,55,52,50,50,52,52,51,47,51,52,51,54,60,59,48,73,79,56,58,75,89,80,33,60,72,66,71,52,43,46,49,89,78,78,81,88,74,88,73,88,73,88,72,90,80,81,87,82,90,85,82,88,86,90,89,81,89,80,90,86,78,89,81,90,85,86,86,135

Sequence (206 aa):
MNVNTNISKLEAEDQPEELMDWSELGEHSYQIERRIKLLDTIELETRAYFQIRFDKSKGAFFNSSGDRVSMKFVINAQAALLEVEQSLGKPDQIEPLIRKYIQELNNPNRKKARAYVSLKSRKSVRQEKDALNKLAEGLELLSIIRQEISIYLNGMSLSARSMWMDWGNENDELSSTNHSTSQLEGDSASVAPLSGTDRARFVSFT

Mean predicted aligned error: 15.21 Å

Secondary structure (DSSP, 8-state):
---------------------GGGGGGGHHHHHHHHHHHHHHHHHHHHHH--EEETTTTEEE-TTSPBP-HHHHHHHHHHHHHHHHTTT-HHHHHHHHHHHHHHHS-TT---------TTSHHHHHHHHHHHHHHHHHHHHHHHHHHHHHHHHTTS-GGGTHHHHHTT--------------------------------------

pLDDT: mean 70.7, std 22.13, range [30.48, 95.62]